Protein AF-A0A3C0YT82-F1 (afdb_monomer)

Solvent-accessible surface area (backbone atoms only — not comparable to full-atom values): 12689 Å² total; per-residue (Å²): 133,88,78,72,85,85,51,51,75,63,37,66,29,66,32,47,51,59,69,61,98,69,93,74,62,27,40,37,38,30,53,50,73,96,59,31,36,40,41,36,37,30,92,92,38,84,90,47,65,38,52,20,38,59,42,67,69,57,58,42,45,20,30,34,36,48,87,38,51,67,82,67,17,24,28,38,40,29,34,32,80,66,34,34,41,35,39,28,31,51,77,54,26,64,48,61,84,44,42,20,45,42,91,50,69,43,37,62,55,27,44,25,32,36,40,31,72,64,70,90,51,46,25,28,38,39,35,28,20,66,51,65,59,96,61,22,24,34,37,37,28,30,47,71,66,27,62,59,59,77,38,71,48,77,49,78,90,22,54,47,42,41,59,39,44,44,50,45,77,76,92,52,54,47,62,81,60,98,52,49,49,74,44,62,71,90,67,81,44,45,23,68,58,54,63,71,21,37,28,31,34,40,36,38,60,60,67,90,65,94,85,56,71,54,37,38,36,40,59,41,30,68,91,52,87,70,45,54,37,41,37,38,49,61,78,86,127

Radius of gyration: 18.3 Å; Cα contacts (8 Å, |Δi|>4): 604; chains: 1; bounding box: 54×43×45 Å

Secondary structure (DSSP, 8-state):
------SEEEEEEEE--S--SSS--EEEEEEESSS--EEEEETTEEEEEEEE-S---EEEEEEE--SS-GGG--EEEEEESS-S-EEEE-TT-SS-SEEES-SSS--EEEEEEE--S--SS--EEEEEESS-BTTB--EEEE-TT-SS-SEEE--GGGSS-EEEEEEE-----SS--TTEEEES---S-HHHHHHTT-SEEEEEESSPPSS--PEEEE---TT-SS--EEEE-----

Mean predicted aligned error: 7.63 Å

pLDDT: mean 81.83, std 12.75, range [38.16, 97.19]

Sequence (237 aa):
MLSMNTEKIVDLAGGNFRTATDSYDEIAAVYAGGSSRIMFCKPTEASWTATTTGAASLTRIASGNFDGDSSNGDEIAGINATSSQIYFYKPAATTNYATAGKSGLAVWTAITGGEFNNSATRQEVAVASSAAVDGIYPVSYYSQSWSSAFKQTKSYVLAVPAKAISAGSFTVGAKLGMYEQVKGLYSDNYGAVIGNWGQHIAVLPDAVQTITEPIYWLNTNPSNTQQEYLKVMPTFR

Nearest PDB structures (foldseek):
  8d80-assembly1_A  TM=6.246E-01  e=1.211E-02  Homo sapiens
  3k6s-assembly1_A  TM=5.230E-01  e=1.012E-01  Homo sapiens
  3k71-assembly3_E  TM=5.004E-01  e=1.842E-01  Homo sapiens
  3k71-assembly2_C  TM=5.004E-01  e=1.652E-01  Homo sapiens
  3k71-assembly5_A  TM=4.964E-01  e=1.745E-01  Homo sapiens

Foldseek 3Di:
DPPDPVWAWLEKEWWFLDPDPDDFTWMWTATPDDWGKIKIDGPVDRVDIFIAGQEDNFNYKEWWQQVLPCNNIIWIWTDHQFFCKIFIGRTNHPGGPFIEEAGDGDFFQEKYWFCQAVPNRHIKMWTWGNDDDVLFTKIFIDRTNYHHGLDIATDPVRSATFNYKYKDDDQDALDDDPFKDFDLDDHSGVRVVSVVRGIWMWTFGPDDDDFWTKTWTARRHSVDPRGGTMIGTDHPD

Structure (mmCIF, N/CA/C/O backbone):
data_AF-A0A3C0YT82-F1
#
_entry.id   AF-A0A3C0YT82-F1
#
loop_
_atom_site.group_PDB
_atom_site.id
_atom_site.type_symbol
_atom_site.label_atom_id
_atom_site.label_alt_id
_atom_site.label_comp_id
_atom_site.label_asym_id
_atom_site.label_entity_id
_atom_site.label_seq_id
_atom_site.pdbx_PDB_ins_code
_atom_site.Cartn_x
_atom_site.Cartn_y
_atom_site.Cartn_z
_atom_site.occupancy
_atom_site.B_iso_or_equiv
_atom_site.auth_seq_id
_atom_site.auth_comp_id
_atom_site.auth_asym_id
_atom_site.auth_atom_id
_atom_site.pdbx_PDB_model_num
ATOM 1 N N . MET A 1 1 ? 19.711 -27.619 -8.304 1.00 39.75 1 MET A N 1
ATOM 2 C CA . MET A 1 1 ? 20.800 -26.944 -7.569 1.00 39.75 1 MET A CA 1
ATOM 3 C C . MET A 1 1 ? 20.297 -25.534 -7.262 1.00 39.75 1 MET A C 1
ATOM 5 O O . MET A 1 1 ? 20.235 -24.730 -8.177 1.00 39.75 1 MET A O 1
ATOM 9 N N . LEU A 1 2 ? 19.791 -25.272 -6.049 1.00 41.94 2 LEU A N 1
ATOM 10 C CA . LEU A 1 2 ? 19.372 -23.925 -5.629 1.00 41.94 2 LEU A CA 1
ATOM 11 C C . LEU A 1 2 ? 20.642 -23.168 -5.230 1.00 41.94 2 LEU A C 1
ATOM 13 O O . LEU A 1 2 ? 21.106 -23.281 -4.097 1.00 41.94 2 LEU A O 1
ATOM 17 N N . SER A 1 3 ? 21.275 -22.497 -6.188 1.00 46.06 3 SER A N 1
ATOM 18 C CA . SER A 1 3 ? 22.401 -21.608 -5.915 1.00 46.06 3 SER A CA 1
ATOM 19 C C . SER A 1 3 ? 21.924 -20.480 -4.999 1.00 46.06 3 SER A C 1
ATOM 21 O O . SER A 1 3 ? 21.125 -19.652 -5.415 1.00 46.06 3 SER A O 1
ATOM 23 N N . MET A 1 4 ? 22.371 -20.539 -3.744 1.00 46.66 4 MET A N 1
ATOM 24 C CA . MET A 1 4 ? 22.378 -19.507 -2.701 1.00 46.66 4 MET A CA 1
ATOM 25 C C . MET A 1 4 ? 21.420 -18.316 -2.912 1.00 46.66 4 MET A C 1
ATOM 27 O O . MET A 1 4 ? 21.756 -17.360 -3.604 1.00 46.66 4 MET A O 1
ATOM 31 N N . ASN A 1 5 ? 20.280 -18.316 -2.209 1.00 56.94 5 ASN A N 1
ATOM 32 C CA . ASN A 1 5 ? 19.579 -17.074 -1.863 1.00 56.94 5 ASN A CA 1
ATOM 33 C C . ASN A 1 5 ? 20.489 -16.269 -0.919 1.00 56.94 5 ASN A C 1
ATOM 35 O O . ASN A 1 5 ? 20.391 -16.391 0.301 1.00 56.94 5 ASN A O 1
ATOM 39 N N . THR A 1 6 ? 21.436 -15.514 -1.478 1.00 68.25 6 THR A N 1
ATOM 40 C CA . THR A 1 6 ? 22.411 -14.715 -0.715 1.00 68.25 6 THR A CA 1
ATOM 41 C C . THR A 1 6 ? 21.799 -13.455 -0.117 1.00 68.25 6 THR A C 1
ATOM 43 O O . THR A 1 6 ? 22.381 -12.860 0.785 1.00 68.25 6 THR A O 1
ATOM 46 N N . GLU A 1 7 ? 20.624 -13.053 -0.600 1.00 77.62 7 GLU A N 1
ATOM 47 C CA . GLU A 1 7 ? 19.913 -11.865 -0.148 1.00 77.62 7 GLU A CA 1
ATOM 48 C C . GLU A 1 7 ? 18.505 -12.240 0.316 1.00 77.62 7 GLU A C 1
ATOM 50 O O . GLU A 1 7 ? 17.748 -12.919 -0.381 1.00 77.62 7 GLU A O 1
ATOM 55 N N . LYS A 1 8 ? 18.152 -11.805 1.526 1.00 84.44 8 LYS A N 1
ATOM 56 C CA . LYS A 1 8 ? 16.852 -12.086 2.138 1.00 84.44 8 LYS A CA 1
ATOM 57 C C . LYS A 1 8 ? 15.780 -11.208 1.492 1.00 84.44 8 LYS A C 1
ATOM 59 O O . LYS A 1 8 ? 15.940 -9.996 1.473 1.00 84.44 8 LYS A O 1
ATOM 64 N N . ILE A 1 9 ? 14.664 -11.785 1.051 1.00 87.25 9 ILE A N 1
ATOM 65 C CA . ILE A 1 9 ? 13.484 -11.000 0.655 1.00 87.25 9 ILE A CA 1
ATOM 66 C C . ILE A 1 9 ? 12.895 -10.328 1.903 1.00 87.25 9 ILE A C 1
ATOM 68 O O . ILE A 1 9 ? 12.684 -10.977 2.931 1.00 87.25 9 ILE A O 1
ATOM 72 N N . VAL A 1 10 ? 12.676 -9.019 1.821 1.00 88.12 10 VAL A N 1
ATOM 73 C CA . VAL A 1 10 ? 12.102 -8.192 2.890 1.00 88.12 10 VAL A CA 1
ATOM 74 C C . VAL A 1 10 ? 10.592 -8.112 2.759 1.00 88.12 10 VAL A C 1
ATOM 76 O O . VAL A 1 10 ? 9.903 -8.218 3.771 1.00 88.12 10 VAL A O 1
ATOM 79 N N . ASP A 1 11 ? 10.105 -7.919 1.535 1.00 92.44 11 ASP A N 1
ATOM 80 C CA . ASP A 1 11 ? 8.682 -7.815 1.241 1.00 92.44 11 ASP A CA 1
ATOM 81 C C . ASP A 1 11 ? 8.379 -8.151 -0.226 1.00 92.44 11 ASP A C 1
ATOM 83 O O . ASP A 1 11 ? 9.284 -8.127 -1.073 1.00 92.44 11 ASP A O 1
ATOM 87 N N . LEU A 1 12 ? 7.111 -8.464 -0.500 1.00 93.75 12 LEU A N 1
ATOM 88 C CA . LEU A 1 12 ? 6.589 -8.842 -1.813 1.00 93.75 12 LEU A CA 1
ATOM 89 C C . LEU A 1 12 ? 5.288 -8.089 -2.116 1.00 93.75 12 LEU A C 1
ATOM 91 O O . LEU A 1 12 ? 4.463 -7.899 -1.229 1.00 93.75 12 LEU A O 1
ATOM 95 N N . ALA A 1 13 ? 5.062 -7.752 -3.384 1.00 94.38 13 ALA A N 1
ATOM 96 C CA . ALA A 1 13 ? 3.766 -7.286 -3.879 1.00 94.38 13 ALA A CA 1
ATOM 97 C C . ALA A 1 13 ? 3.438 -7.971 -5.210 1.00 94.38 13 ALA A C 1
ATOM 99 O O . ALA A 1 13 ? 4.334 -8.187 -6.023 1.00 94.38 13 ALA A O 1
ATOM 100 N N . GLY A 1 14 ? 2.170 -8.318 -5.426 1.00 92.81 14 GLY A N 1
ATOM 101 C CA . GLY A 1 14 ? 1.680 -8.845 -6.703 1.00 92.81 14 GLY A CA 1
ATOM 102 C C . GLY A 1 14 ? 0.902 -7.778 -7.461 1.00 92.81 14 GLY A C 1
ATOM 103 O O . GLY A 1 14 ? 0.142 -7.044 -6.833 1.00 92.81 14 GLY A O 1
ATOM 104 N N . GLY A 1 15 ? 1.088 -7.669 -8.769 1.00 91.44 15 GLY A N 1
ATOM 105 C CA . GLY A 1 15 ? 0.372 -6.702 -9.601 1.00 91.44 15 GLY A CA 1
ATOM 106 C C . GLY A 1 15 ? 0.605 -6.938 -11.085 1.00 91.44 15 GLY A C 1
ATOM 107 O O . GLY A 1 15 ? 1.498 -7.694 -11.474 1.00 91.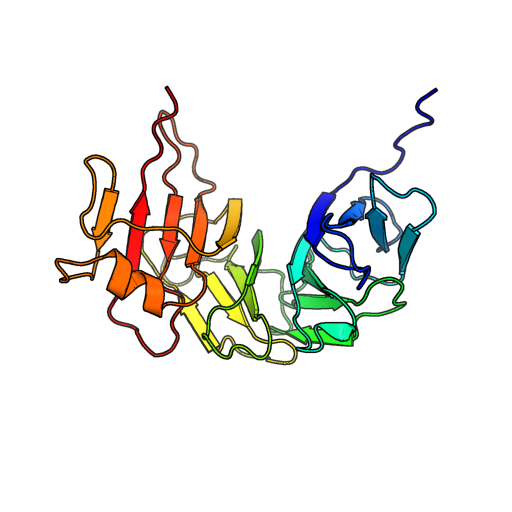44 15 GLY A O 1
ATOM 108 N N . ASN A 1 16 ? -0.181 -6.260 -11.911 1.00 91.81 16 ASN A N 1
ATOM 109 C CA . ASN A 1 16 ? -0.089 -6.330 -13.363 1.00 91.81 16 ASN A CA 1
ATOM 110 C C . ASN A 1 16 ? 0.993 -5.360 -13.868 1.00 91.81 16 ASN A C 1
ATOM 112 O O . ASN A 1 16 ? 0.711 -4.369 -14.542 1.00 91.81 16 ASN A O 1
ATOM 116 N N . PHE A 1 17 ? 2.245 -5.592 -13.462 1.00 92.00 17 PHE A N 1
ATOM 117 C CA . PHE A 1 17 ? 3.393 -4.714 -13.736 1.00 92.00 17 PHE A CA 1
ATOM 118 C C . PHE A 1 17 ? 3.781 -4.684 -15.219 1.00 92.00 17 PHE A C 1
ATOM 120 O O . PHE A 1 17 ? 4.521 -3.803 -15.661 1.00 92.00 17 PHE A O 1
ATOM 127 N N . ARG A 1 18 ? 3.318 -5.663 -15.994 1.00 86.00 18 ARG A N 1
ATOM 128 C CA . ARG A 1 18 ? 3.444 -5.711 -17.443 1.00 86.00 18 ARG A CA 1
ATOM 129 C C . ARG A 1 18 ? 2.059 -5.719 -18.062 1.00 86.00 18 ARG A C 1
ATOM 131 O O . ARG A 1 18 ? 1.269 -6.605 -17.796 1.00 86.00 18 ARG A O 1
ATOM 138 N N . THR A 1 19 ? 1.809 -4.846 -19.030 1.00 74.44 19 THR A N 1
ATOM 139 C CA . THR A 1 19 ? 0.545 -4.834 -19.790 1.00 74.44 19 THR A CA 1
ATOM 140 C C . THR A 1 19 ? 0.433 -5.939 -20.843 1.00 74.44 19 THR A C 1
ATOM 142 O O . THR A 1 19 ? -0.009 -5.718 -21.971 1.00 74.44 19 THR A O 1
ATOM 145 N N . ALA A 1 20 ? 0.846 -7.160 -20.495 1.00 67.88 20 ALA A N 1
ATOM 146 C CA . ALA A 1 20 ? 0.608 -8.328 -21.328 1.00 67.88 20 ALA A CA 1
ATOM 147 C C . ALA A 1 20 ? -0.881 -8.707 -21.290 1.00 67.88 20 ALA A C 1
ATOM 149 O O . ALA A 1 20 ? -1.563 -8.545 -20.286 1.00 67.88 20 ALA A O 1
ATOM 150 N N . THR A 1 21 ? -1.398 -9.239 -22.396 1.00 66.38 21 THR A N 1
ATOM 151 C CA . THR A 1 21 ? -2.811 -9.631 -22.546 1.00 66.38 21 THR A CA 1
ATOM 152 C C . THR A 1 21 ? -3.163 -10.945 -21.841 1.00 66.38 21 THR A C 1
ATOM 154 O O . THR A 1 21 ? -4.100 -11.628 -22.257 1.00 66.38 21 THR A O 1
ATOM 157 N N . ASP A 1 22 ? -2.376 -11.371 -20.859 1.00 74.69 22 ASP A N 1
ATOM 158 C CA . ASP A 1 22 ? -2.637 -12.605 -20.127 1.00 74.69 22 ASP A CA 1
ATOM 159 C C . ASP A 1 22 ? -3.318 -12.327 -18.781 1.00 74.69 22 ASP A C 1
ATOM 161 O O . ASP A 1 22 ? -3.614 -11.189 -18.430 1.00 74.69 22 ASP A O 1
ATOM 165 N N . SER A 1 23 ? -3.670 -13.400 -18.078 1.00 75.69 23 SER A N 1
ATOM 166 C CA . SER A 1 23 ? -4.427 -13.347 -16.827 1.00 75.69 23 SER A CA 1
ATOM 167 C C . SER A 1 23 ? -3.560 -13.530 -15.579 1.00 75.69 23 SER A C 1
ATOM 169 O O . SER A 1 23 ? -4.106 -13.843 -14.522 1.00 75.69 23 SER A O 1
ATOM 171 N N . TYR A 1 24 ? -2.230 -13.476 -15.697 1.00 80.00 24 TYR A N 1
ATOM 172 C CA . TYR A 1 24 ? -1.316 -13.760 -14.593 1.00 80.00 24 TYR A CA 1
ATOM 173 C C . TYR A 1 24 ? -0.557 -12.509 -14.172 1.00 80.00 24 TYR A C 1
ATOM 175 O O . TYR A 1 24 ? 0.250 -11.992 -14.941 1.00 80.00 24 TYR A O 1
ATOM 183 N N . ASP A 1 25 ? -0.739 -12.120 -12.913 1.00 85.12 25 ASP A N 1
ATOM 184 C CA . ASP A 1 25 ? 0.020 -11.038 -12.298 1.00 85.12 25 ASP A CA 1
ATOM 185 C C . ASP A 1 25 ? 1.493 -11.412 -12.099 1.00 85.12 25 ASP A C 1
ATOM 187 O O . ASP A 1 25 ? 1.876 -12.578 -11.921 1.00 85.12 25 ASP A O 1
ATOM 191 N N . GLU A 1 26 ? 2.329 -10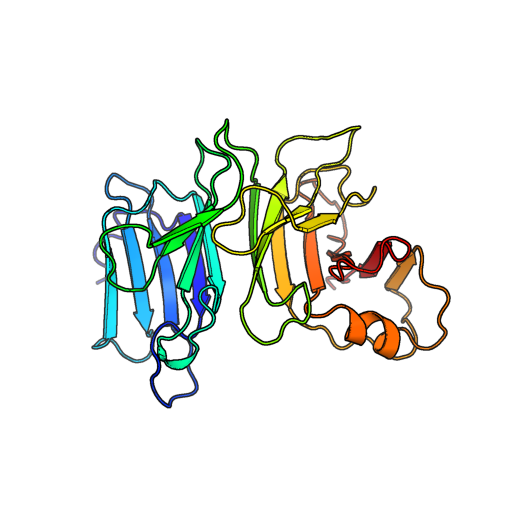.385 -12.078 1.00 92.25 26 GLU A N 1
ATOM 192 C CA . GLU A 1 26 ? 3.739 -10.490 -11.760 1.00 92.25 26 GLU A CA 1
ATOM 193 C C . GLU A 1 26 ? 4.010 -10.196 -10.283 1.00 92.25 26 GLU A C 1
ATOM 195 O O . GLU A 1 26 ? 3.174 -9.669 -9.549 1.00 92.25 26 GLU A O 1
ATOM 200 N N . ILE A 1 27 ? 5.205 -10.566 -9.823 1.00 93.19 27 ILE A N 1
ATOM 201 C CA . ILE A 1 27 ? 5.641 -10.372 -8.440 1.00 93.19 27 ILE A CA 1
ATOM 202 C C . ILE A 1 27 ? 6.782 -9.365 -8.421 1.00 93.19 27 ILE A C 1
ATOM 204 O O . ILE A 1 27 ? 7.767 -9.518 -9.143 1.00 93.19 27 ILE A O 1
ATOM 208 N N . ALA A 1 28 ? 6.672 -8.375 -7.543 1.00 94.12 28 ALA A N 1
ATOM 209 C CA . ALA A 1 28 ? 7.743 -7.478 -7.158 1.00 94.12 28 ALA A CA 1
ATOM 210 C C . ALA A 1 28 ? 8.329 -7.908 -5.808 1.00 94.12 28 ALA A C 1
ATOM 212 O O . ALA A 1 28 ? 7.590 -8.229 -4.878 1.00 94.12 28 ALA A O 1
ATOM 213 N N . ALA A 1 29 ? 9.654 -7.880 -5.686 1.00 92.31 29 ALA A N 1
ATOM 214 C CA . ALA A 1 29 ? 10.378 -8.254 -4.480 1.00 92.31 29 ALA A CA 1
ATOM 215 C C . ALA A 1 29 ? 11.436 -7.215 -4.108 1.00 92.31 29 ALA A C 1
ATOM 217 O O . ALA A 1 29 ? 12.211 -6.764 -4.958 1.00 92.31 29 ALA A O 1
ATOM 218 N N . VAL A 1 30 ? 11.509 -6.888 -2.817 1.00 90.25 30 VAL A N 1
ATOM 219 C CA . VAL A 1 30 ? 12.595 -6.086 -2.234 1.00 90.25 30 VAL A CA 1
ATOM 220 C C . VAL A 1 30 ? 13.517 -6.991 -1.428 1.00 90.25 30 VAL A C 1
ATOM 222 O O . VAL A 1 30 ? 13.053 -7.854 -0.684 1.00 90.25 30 VAL A O 1
ATOM 225 N N . TYR A 1 31 ? 14.827 -6.775 -1.542 1.00 84.75 31 TYR A N 1
ATOM 226 C CA . TYR A 1 31 ? 15.861 -7.586 -0.898 1.00 84.75 31 TYR A CA 1
ATOM 227 C C . TYR A 1 31 ? 16.616 -6.803 0.186 1.00 84.75 31 TYR A C 1
ATOM 229 O O . TYR A 1 31 ? 16.866 -5.606 0.060 1.00 84.75 31 TYR A O 1
ATOM 237 N N . ALA A 1 32 ? 17.010 -7.493 1.255 1.00 72.44 32 ALA A N 1
ATOM 238 C CA . ALA A 1 32 ? 17.889 -6.992 2.298 1.00 72.44 32 ALA A CA 1
ATOM 239 C C . ALA A 1 32 ? 19.343 -7.198 1.866 1.00 72.44 32 ALA A C 1
ATOM 241 O O . ALA A 1 32 ? 19.784 -8.338 1.722 1.00 72.44 32 ALA A O 1
ATOM 242 N N . GLY A 1 33 ? 20.091 -6.103 1.724 1.00 58.47 33 GLY A N 1
ATOM 243 C CA . GLY A 1 33 ? 21.532 -6.154 1.473 1.00 58.47 33 GLY A CA 1
ATOM 244 C C . GLY A 1 33 ? 21.993 -5.188 0.389 1.00 58.47 33 GLY A C 1
ATOM 245 O O . GLY A 1 33 ? 22.071 -5.548 -0.776 1.00 58.47 33 GLY A O 1
ATOM 246 N N . GLY A 1 34 ? 22.352 -3.966 0.792 1.00 52.47 34 GLY A N 1
ATOM 247 C CA . GLY A 1 34 ? 23.270 -3.063 0.078 1.00 52.47 34 GLY A CA 1
ATOM 248 C C . GLY A 1 34 ? 22.779 -2.394 -1.211 1.00 52.47 34 GLY A C 1
ATOM 249 O O . GLY A 1 34 ? 23.014 -1.202 -1.386 1.00 52.47 34 GLY A O 1
ATOM 250 N N . SER A 1 35 ? 22.087 -3.113 -2.095 1.00 58.69 35 SER A N 1
ATOM 251 C CA . SER A 1 35 ? 21.550 -2.569 -3.344 1.00 58.69 35 SER A CA 1
ATOM 252 C C . SER A 1 35 ? 20.051 -2.373 -3.194 1.00 58.69 35 SER A C 1
ATOM 254 O O . SER A 1 35 ? 19.288 -3.334 -3.244 1.00 58.69 35 SER A O 1
ATOM 256 N N . SER A 1 36 ? 19.615 -1.133 -3.000 1.00 75.00 36 SER A N 1
ATOM 257 C CA . SER A 1 36 ? 18.193 -0.809 -2.980 1.00 75.00 36 SER A CA 1
ATOM 258 C C . SER A 1 36 ? 17.590 -1.034 -4.370 1.00 75.00 36 SER A C 1
ATOM 260 O O . SER A 1 36 ? 17.687 -0.185 -5.261 1.00 75.00 36 SER A O 1
ATOM 262 N N . ARG A 1 37 ? 17.010 -2.217 -4.570 1.00 86.38 37 ARG A N 1
ATOM 263 C CA . ARG A 1 37 ? 16.389 -2.633 -5.826 1.00 86.38 37 ARG A CA 1
ATOM 264 C C . ARG A 1 37 ? 15.023 -3.250 -5.590 1.00 86.38 37 ARG A C 1
ATOM 266 O O . ARG A 1 37 ? 14.781 -3.851 -4.543 1.00 86.38 37 ARG A O 1
ATOM 273 N N . ILE A 1 38 ? 14.176 -3.137 -6.604 1.00 91.50 38 ILE A N 1
ATOM 274 C CA . ILE A 1 38 ? 12.913 -3.866 -6.701 1.00 91.50 38 ILE A CA 1
ATOM 275 C C . ILE A 1 38 ? 13.043 -4.783 -7.909 1.00 91.50 38 ILE A C 1
ATOM 277 O O . ILE A 1 38 ? 13.261 -4.304 -9.024 1.00 91.50 38 ILE A O 1
ATOM 281 N N . MET A 1 39 ? 12.970 -6.091 -7.688 1.00 92.38 39 MET A N 1
ATOM 282 C CA . MET A 1 39 ? 13.000 -7.072 -8.767 1.00 92.38 39 MET A CA 1
ATOM 283 C C . MET A 1 39 ? 11.578 -7.469 -9.121 1.00 92.38 39 MET A C 1
ATOM 285 O O . MET A 1 39 ? 10.808 -7.811 -8.232 1.00 92.38 39 MET A O 1
ATOM 289 N N . PHE A 1 40 ? 11.265 -7.459 -10.406 1.00 92.88 40 PHE A N 1
ATOM 290 C CA . PHE A 1 40 ? 9.984 -7.875 -10.947 1.00 92.88 40 PHE A CA 1
ATOM 291 C C . PHE A 1 40 ? 10.192 -9.152 -11.744 1.00 92.88 40 PHE A C 1
ATOM 293 O O . PHE A 1 40 ? 11.139 -9.244 -12.533 1.00 92.88 40 PHE A O 1
ATOM 300 N N . CYS A 1 41 ? 9.317 -10.128 -11.559 1.00 90.75 41 CYS A N 1
ATOM 301 C CA . CYS A 1 41 ? 9.328 -11.337 -12.362 1.00 90.75 41 CYS A CA 1
ATOM 302 C C . CYS A 1 41 ? 7.919 -11.864 -12.597 1.00 90.75 41 CYS A C 1
ATOM 304 O O . CYS A 1 41 ? 7.023 -11.706 -11.766 1.00 90.75 41 CYS A O 1
ATOM 306 N N . LYS A 1 42 ? 7.758 -12.553 -13.725 1.00 89.19 42 LYS A N 1
ATOM 307 C CA . LYS A 1 42 ? 6.584 -13.365 -14.006 1.00 89.19 42 LYS A CA 1
ATOM 308 C C . LYS A 1 42 ? 6.946 -14.827 -13.761 1.00 89.19 42 LYS A C 1
ATOM 310 O O . LYS A 1 42 ? 7.735 -15.378 -14.528 1.00 89.19 42 LYS A O 1
ATOM 315 N N . PRO A 1 43 ? 6.409 -15.491 -12.720 1.00 82.50 43 PRO A N 1
ATOM 316 C CA . PRO A 1 43 ? 6.785 -16.874 -12.417 1.00 82.50 43 PRO A CA 1
ATOM 317 C C . PRO A 1 43 ? 6.546 -17.843 -13.582 1.00 82.50 43 PRO A C 1
ATOM 319 O O . PRO A 1 43 ? 7.277 -18.818 -13.738 1.00 82.50 43 PRO A O 1
ATOM 322 N N . THR A 1 44 ? 5.534 -17.565 -14.405 1.00 83.62 44 THR A N 1
ATOM 323 C CA . THR A 1 44 ? 5.162 -18.364 -15.579 1.00 83.62 44 THR A CA 1
ATOM 324 C C . THR A 1 44 ? 5.946 -18.006 -16.844 1.00 83.62 44 THR A C 1
ATOM 326 O O . THR A 1 44 ? 5.886 -18.757 -17.815 1.00 83.62 44 THR A O 1
ATOM 329 N N . GLU A 1 45 ? 6.710 -16.909 -16.849 1.00 83.50 45 GLU A N 1
ATOM 330 C CA . GLU A 1 45 ? 7.439 -16.428 -18.024 1.00 83.50 45 GLU A CA 1
ATOM 331 C C . GLU A 1 45 ? 8.829 -15.904 -17.636 1.00 83.50 45 GLU A C 1
ATOM 333 O O . GLU A 1 45 ? 9.045 -14.715 -17.408 1.00 83.50 45 GLU A O 1
ATOM 338 N N . ALA A 1 46 ? 9.814 -16.803 -17.628 1.00 80.44 46 ALA A N 1
ATOM 339 C CA . ALA A 1 46 ? 11.189 -16.467 -17.254 1.00 80.44 46 ALA A CA 1
ATOM 340 C C . ALA A 1 46 ? 11.867 -15.431 -18.179 1.00 80.44 46 ALA A C 1
ATOM 342 O O . ALA A 1 46 ? 12.862 -14.828 -17.782 1.00 80.44 46 ALA A O 1
ATOM 343 N N . SER A 1 47 ? 11.359 -15.220 -19.401 1.00 84.31 47 SER A N 1
ATOM 344 C CA . SER A 1 47 ? 11.872 -14.193 -20.321 1.00 84.31 47 SER A CA 1
ATOM 345 C C . SER A 1 47 ? 11.537 -12.772 -19.884 1.00 84.31 47 SER A C 1
ATOM 347 O O . SER A 1 47 ? 12.201 -11.840 -20.336 1.00 84.31 47 SER A O 1
ATOM 349 N N . TRP A 1 48 ? 10.540 -12.593 -19.014 1.00 86.81 48 TRP A N 1
ATOM 350 C CA . TRP A 1 48 ? 10.198 -11.286 -18.485 1.00 86.81 48 TRP A CA 1
ATOM 351 C C . TRP A 1 48 ? 10.683 -11.131 -17.050 1.00 86.81 48 TRP A C 1
ATOM 353 O O . TRP A 1 48 ? 10.195 -11.754 -16.105 1.00 86.81 48 TRP A O 1
ATOM 363 N N . THR A 1 49 ? 11.654 -10.241 -16.901 1.00 89.94 49 THR A N 1
ATOM 364 C CA . THR A 1 49 ? 12.081 -9.706 -15.617 1.00 89.94 49 THR A CA 1
ATOM 365 C C . THR A 1 49 ? 12.368 -8.224 -15.789 1.00 89.94 49 THR A C 1
ATOM 367 O O . THR A 1 49 ? 12.754 -7.772 -16.869 1.00 89.94 49 THR A O 1
ATOM 370 N N . ALA A 1 50 ? 12.195 -7.463 -14.720 1.00 91.06 50 ALA A N 1
ATOM 371 C CA . ALA A 1 50 ? 12.628 -6.079 -14.661 1.00 91.06 50 ALA A CA 1
ATOM 372 C C . ALA A 1 50 ? 13.319 -5.826 -13.325 1.00 91.06 50 ALA A C 1
ATOM 374 O O . ALA A 1 50 ? 13.092 -6.521 -12.336 1.00 91.06 50 ALA A O 1
ATOM 375 N N . THR A 1 51 ? 14.203 -4.838 -13.281 1.00 91.81 51 THR A N 1
ATOM 376 C CA . THR A 1 51 ? 14.837 -4.427 -12.029 1.00 91.81 51 THR A CA 1
ATOM 377 C C . THR A 1 51 ? 14.842 -2.922 -11.958 1.00 91.81 51 THR A C 1
ATOM 379 O O . THR A 1 51 ? 15.499 -2.262 -12.759 1.00 91.81 51 THR A O 1
ATOM 382 N N . THR A 1 52 ? 14.129 -2.393 -10.973 1.00 92.06 52 THR A N 1
ATOM 383 C CA . THR A 1 52 ? 14.257 -0.990 -10.612 1.00 92.06 52 THR A CA 1
ATOM 384 C C . THR A 1 52 ? 15.486 -0.837 -9.736 1.00 92.06 52 THR A C 1
ATOM 386 O O . THR A 1 52 ? 15.592 -1.471 -8.684 1.00 92.06 52 THR A O 1
ATOM 389 N N . THR A 1 53 ? 16.434 -0.028 -10.193 1.00 84.19 53 THR A N 1
ATOM 390 C CA . THR A 1 53 ? 17.671 0.294 -9.472 1.00 84.19 53 THR A CA 1
ATOM 391 C C . THR A 1 53 ? 17.514 1.644 -8.775 1.00 84.19 53 THR A C 1
ATOM 393 O O . THR A 1 53 ? 16.623 2.411 -9.124 1.00 84.19 53 THR A O 1
ATOM 396 N N . GLY A 1 54 ? 18.315 1.924 -7.743 1.00 74.19 54 GLY A N 1
ATOM 397 C CA . GLY A 1 54 ? 18.255 3.219 -7.052 1.00 74.19 54 GLY A CA 1
ATOM 398 C C . GLY A 1 54 ? 16.975 3.451 -6.243 1.00 74.19 54 GLY A C 1
ATOM 399 O O . GLY A 1 54 ? 16.589 4.597 -6.019 1.00 74.19 54 GLY A O 1
ATOM 400 N N . ALA A 1 55 ? 16.313 2.383 -5.786 1.00 77.44 55 ALA A N 1
ATOM 401 C CA . ALA A 1 55 ? 15.223 2.526 -4.832 1.00 77.44 55 ALA A CA 1
ATOM 402 C C . ALA A 1 55 ? 15.742 3.126 -3.510 1.00 77.44 55 ALA A C 1
ATOM 404 O O . ALA A 1 55 ? 16.929 3.074 -3.187 1.00 77.44 55 ALA A O 1
ATOM 405 N N . ALA A 1 56 ? 14.862 3.684 -2.688 1.00 79.00 56 ALA A N 1
ATOM 406 C CA . ALA A 1 56 ? 15.178 3.864 -1.276 1.00 79.00 56 ALA A CA 1
ATOM 407 C C . ALA A 1 56 ? 15.378 2.481 -0.622 1.00 79.00 56 ALA A C 1
ATOM 409 O O . ALA A 1 56 ? 14.972 1.463 -1.178 1.00 79.00 56 ALA A O 1
ATOM 410 N N . SER A 1 57 ? 15.988 2.407 0.563 1.00 86.19 57 SER A N 1
ATOM 411 C CA . SER A 1 57 ? 16.076 1.154 1.336 1.00 86.19 57 SER A CA 1
ATOM 412 C C . SER A 1 57 ? 14.697 0.744 1.872 1.00 86.19 57 SER A C 1
ATOM 414 O O . SER A 1 57 ? 14.401 0.915 3.056 1.00 86.19 57 SER A O 1
ATOM 416 N N . LEU A 1 58 ? 13.826 0.285 0.971 1.00 90.12 58 LEU A N 1
ATOM 417 C CA . LEU A 1 58 ? 12.425 -0.007 1.239 1.00 90.12 58 LEU A CA 1
ATOM 418 C C . LEU A 1 58 ? 12.296 -1.169 2.227 1.00 90.12 58 LEU A C 1
ATOM 420 O O . LEU A 1 58 ? 13.034 -2.151 2.170 1.00 90.12 58 LEU A O 1
ATOM 424 N N . THR A 1 59 ? 11.336 -1.046 3.134 1.00 90.12 59 THR A N 1
ATOM 425 C CA . THR A 1 59 ? 10.995 -2.066 4.131 1.00 90.12 59 THR A CA 1
ATOM 426 C C . THR A 1 59 ? 9.658 -2.725 3.851 1.00 90.12 59 THR A C 1
ATOM 428 O O . THR A 1 59 ? 9.454 -3.855 4.291 1.00 90.12 59 THR A O 1
ATOM 431 N N . ARG A 1 60 ? 8.752 -2.030 3.159 1.00 93.12 60 ARG A N 1
ATOM 432 C CA . ARG A 1 60 ? 7.483 -2.577 2.681 1.00 93.12 60 ARG A CA 1
ATOM 433 C C . ARG A 1 60 ? 7.114 -1.993 1.328 1.00 93.12 60 ARG A C 1
ATOM 435 O O . ARG A 1 60 ? 7.450 -0.834 1.063 1.00 93.12 60 ARG A O 1
ATOM 442 N N . ILE A 1 61 ? 6.405 -2.771 0.522 1.00 95.38 61 ILE A N 1
ATOM 443 C CA . ILE A 1 61 ? 5.903 -2.369 -0.791 1.00 95.38 61 ILE A CA 1
ATOM 444 C C . ILE A 1 61 ? 4.435 -2.741 -0.977 1.00 95.38 61 ILE A C 1
ATOM 446 O O . ILE A 1 61 ? 3.926 -3.679 -0.378 1.00 95.38 61 ILE A O 1
ATOM 450 N N . ALA A 1 62 ? 3.763 -1.989 -1.837 1.00 96.75 62 ALA A N 1
ATOM 451 C CA . ALA A 1 62 ? 2.436 -2.287 -2.339 1.00 96.75 62 ALA A CA 1
ATOM 452 C C . ALA A 1 62 ? 2.383 -1.991 -3.837 1.00 96.75 62 ALA A C 1
ATOM 454 O O . ALA A 1 62 ? 3.079 -1.096 -4.318 1.00 96.75 62 ALA A O 1
ATOM 455 N N . SER A 1 63 ? 1.555 -2.737 -4.554 1.00 95.88 63 SER A N 1
ATOM 456 C CA . SER A 1 63 ? 1.278 -2.541 -5.974 1.00 95.88 63 SER A CA 1
ATOM 457 C C . SER A 1 63 ? 0.035 -1.687 -6.189 1.00 95.88 63 SER A C 1
ATOM 459 O O . SER A 1 63 ? -0.831 -1.600 -5.312 1.00 95.88 63 SER A O 1
ATOM 461 N N . GLY A 1 64 ? -0.038 -1.063 -7.360 1.00 94.81 64 GLY A N 1
ATOM 462 C CA . GLY A 1 64 ? -1.249 -0.421 -7.845 1.00 94.81 64 GLY A CA 1
ATOM 463 C C . GLY A 1 64 ? -1.003 0.531 -9.009 1.00 94.81 64 GLY A C 1
ATOM 464 O O . GLY A 1 64 ? 0.119 0.983 -9.220 1.00 94.81 64 GLY A O 1
ATOM 465 N N . ASN A 1 65 ? -2.067 0.867 -9.735 1.00 94.44 65 ASN A N 1
ATOM 466 C CA . ASN A 1 65 ? -2.069 1.887 -10.786 1.00 94.44 65 ASN A CA 1
ATOM 467 C C . ASN A 1 65 ? -2.124 3.286 -10.146 1.00 94.44 65 ASN A C 1
ATOM 469 O O . ASN A 1 65 ? -3.190 3.901 -10.025 1.00 94.44 65 ASN A O 1
ATOM 473 N N . PHE A 1 66 ? -0.986 3.760 -9.644 1.00 96.00 66 PHE A N 1
ATOM 474 C CA . PHE A 1 66 ? -0.899 4.999 -8.869 1.00 96.00 66 PHE A CA 1
ATOM 475 C C . PHE A 1 66 ? -0.794 6.233 -9.761 1.00 96.00 66 PHE A C 1
ATOM 477 O O . PHE A 1 66 ? -1.166 7.337 -9.338 1.00 96.00 66 PHE A O 1
ATOM 484 N N . ASP A 1 67 ? -0.267 6.082 -10.978 1.00 94.50 67 ASP A N 1
ATOM 485 C CA . ASP A 1 67 ? -0.181 7.185 -11.930 1.00 94.50 67 ASP A CA 1
ATOM 486 C C . ASP A 1 67 ? -1.446 7.405 -12.775 1.00 94.50 67 ASP A C 1
ATOM 488 O O . ASP A 1 67 ? -1.651 8.512 -13.282 1.00 94.50 67 ASP A O 1
ATOM 492 N N . GLY A 1 68 ? -2.340 6.414 -12.789 1.00 92.25 68 GLY A N 1
ATOM 493 C CA . GLY A 1 68 ? -3.609 6.426 -13.508 1.00 92.25 68 GLY A CA 1
ATOM 494 C C . GLY A 1 68 ? -3.510 5.916 -14.946 1.00 92.25 68 GLY A C 1
ATOM 495 O O . GLY A 1 68 ? -4.529 5.799 -15.631 1.00 92.25 68 GLY A O 1
ATOM 496 N N . ASP A 1 69 ? -2.314 5.569 -15.411 1.00 91.19 69 ASP A N 1
ATOM 497 C CA . ASP A 1 69 ? -2.057 5.037 -16.736 1.00 91.19 69 ASP A CA 1
ATOM 498 C C . ASP A 1 69 ? -2.030 3.505 -16.729 1.00 91.19 69 ASP A C 1
ATOM 500 O O . ASP A 1 69 ? -0.995 2.852 -16.853 1.00 91.19 69 ASP A O 1
ATOM 504 N N . SER A 1 70 ? -3.228 2.919 -16.699 1.00 86.00 70 SER A N 1
ATOM 505 C CA . SER A 1 70 ? -3.406 1.460 -16.779 1.00 86.00 70 SER A CA 1
ATOM 506 C C . SER A 1 70 ? -2.784 0.807 -18.025 1.00 86.00 70 SER A C 1
ATOM 508 O O . SER A 1 70 ? -2.617 -0.411 -18.053 1.00 86.00 70 SER A O 1
ATOM 510 N N . SER A 1 71 ? -2.426 1.584 -19.059 1.00 87.00 71 SER A N 1
ATOM 511 C CA . SER A 1 71 ? -1.773 1.061 -20.266 1.00 87.00 71 SER A CA 1
ATOM 512 C C . SER A 1 71 ? -0.277 0.780 -20.081 1.00 87.00 71 SER A C 1
ATOM 514 O O . SER A 1 71 ? 0.310 0.040 -20.877 1.00 87.00 71 SER A O 1
ATOM 516 N N . ASN A 1 72 ? 0.315 1.301 -19.003 1.00 87.50 72 ASN A N 1
ATOM 517 C CA . ASN A 1 72 ? 1.709 1.088 -18.619 1.00 87.50 72 ASN A CA 1
ATOM 518 C C . ASN A 1 72 ? 1.889 0.108 -17.448 1.00 87.50 72 ASN A C 1
ATOM 520 O O . ASN A 1 72 ? 3.026 -0.177 -17.071 1.00 87.50 72 ASN A O 1
ATOM 524 N N . GLY A 1 73 ? 0.791 -0.478 -16.968 1.00 90.69 73 GLY A N 1
ATOM 525 C CA . GLY A 1 73 ? 0.786 -1.496 -15.924 1.00 90.69 73 GLY A CA 1
ATOM 526 C C . GLY A 1 73 ? 0.780 -0.874 -14.537 1.00 90.69 73 GLY A C 1
ATOM 527 O O . GLY A 1 73 ? 0.723 0.340 -14.388 1.00 90.69 73 GLY A O 1
ATOM 528 N N . ASP A 1 74 ? 0.811 -1.722 -13.518 1.00 94.31 74 ASP A N 1
ATOM 529 C CA . ASP A 1 74 ? 0.881 -1.267 -12.136 1.00 94.31 74 ASP A CA 1
ATOM 530 C C . ASP A 1 74 ? 2.278 -0.734 -11.783 1.00 94.31 74 ASP A C 1
ATOM 532 O O . ASP A 1 74 ? 3.312 -1.124 -12.337 1.00 94.31 74 ASP A O 1
ATOM 536 N N . GLU A 1 75 ? 2.318 0.116 -10.764 1.00 96.19 75 GLU A N 1
ATOM 537 C CA . GLU A 1 75 ? 3.530 0.607 -10.128 1.00 96.19 75 GLU A CA 1
ATOM 538 C C . GLU A 1 75 ? 3.719 0.024 -8.728 1.00 96.19 75 GLU A C 1
ATOM 540 O O . GLU A 1 75 ? 2.872 -0.679 -8.176 1.00 96.19 75 GLU A O 1
ATOM 545 N N . ILE A 1 76 ? 4.863 0.351 -8.125 1.00 97.06 76 ILE A N 1
ATOM 546 C CA . ILE A 1 76 ? 5.165 0.062 -6.727 1.00 97.06 76 ILE A CA 1
ATOM 547 C C . ILE A 1 76 ? 5.175 1.344 -5.913 1.00 97.06 76 ILE A C 1
ATOM 549 O O . ILE A 1 76 ? 5.925 2.270 -6.212 1.00 97.06 76 ILE A O 1
ATOM 553 N N . ALA A 1 77 ? 4.432 1.348 -4.814 1.00 97.19 77 ALA A N 1
ATOM 554 C CA . ALA A 1 77 ? 4.611 2.275 -3.713 1.00 97.19 77 ALA A CA 1
ATOM 555 C C . ALA A 1 77 ? 5.399 1.591 -2.594 1.00 97.19 77 ALA A C 1
ATOM 557 O O . ALA A 1 77 ? 5.150 0.433 -2.269 1.00 97.19 77 ALA A O 1
ATOM 558 N N . GLY A 1 78 ? 6.334 2.299 -1.968 1.00 95.06 78 GLY A N 1
ATOM 559 C CA . GLY A 1 78 ? 7.141 1.743 -0.890 1.00 95.06 78 GLY A CA 1
ATOM 560 C C . GLY A 1 78 ? 7.439 2.730 0.226 1.00 95.06 78 GLY A C 1
ATOM 561 O O . GLY A 1 78 ? 7.599 3.929 -0.005 1.00 95.06 78 GLY A O 1
ATOM 562 N N . ILE A 1 79 ? 7.562 2.196 1.437 1.00 93.56 79 ILE A N 1
ATOM 563 C CA . ILE A 1 79 ? 8.026 2.909 2.635 1.00 93.56 79 ILE A CA 1
ATOM 564 C C . ILE A 1 79 ? 9.405 2.388 3.039 1.00 93.56 79 ILE A C 1
ATOM 566 O O . ILE A 1 79 ? 9.764 1.255 2.716 1.00 93.56 79 ILE A O 1
ATOM 570 N N . ASN A 1 80 ? 10.187 3.206 3.740 1.00 88.69 80 ASN A N 1
ATOM 571 C CA . ASN A 1 80 ? 11.499 2.821 4.261 1.00 88.69 80 ASN A CA 1
ATOM 572 C C . ASN A 1 80 ? 11.554 2.964 5.796 1.00 88.69 80 ASN A C 1
ATOM 574 O O . ASN A 1 80 ? 10.591 3.380 6.436 1.00 88.69 80 ASN A O 1
ATOM 578 N N . ALA A 1 81 ? 12.690 2.600 6.395 1.00 83.31 81 ALA A N 1
ATOM 579 C CA . ALA A 1 81 ? 12.881 2.651 7.848 1.00 83.31 81 ALA A CA 1
ATOM 580 C C . ALA A 1 81 ? 13.253 4.039 8.401 1.00 83.31 81 ALA A C 1
ATOM 582 O O . ALA A 1 81 ? 13.340 4.199 9.617 1.00 83.31 81 ALA A O 1
ATOM 583 N N . THR A 1 82 ? 13.542 5.025 7.549 1.00 83.62 82 THR A N 1
ATOM 584 C CA . THR A 1 82 ? 14.182 6.285 7.968 1.00 83.62 82 THR A CA 1
ATOM 585 C C . THR A 1 82 ? 13.355 7.533 7.679 1.00 83.62 82 THR A C 1
ATOM 587 O O . THR A 1 82 ? 13.595 8.564 8.307 1.00 83.62 82 THR A O 1
ATOM 590 N N . S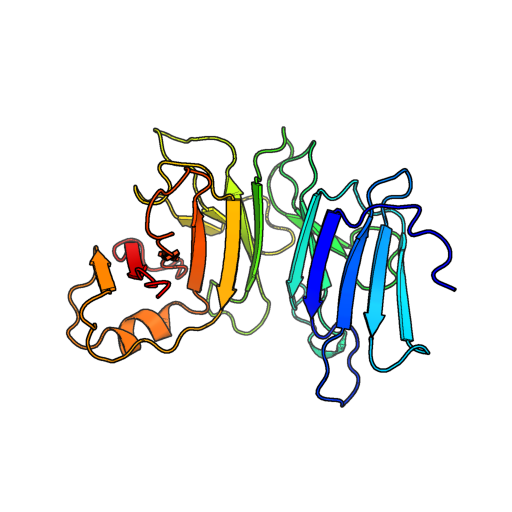ER A 1 83 ? 12.369 7.457 6.785 1.00 88.12 83 SER A N 1
ATOM 591 C CA . SER A 1 83 ? 11.520 8.571 6.387 1.00 88.12 83 SER A CA 1
ATOM 592 C C . SER A 1 83 ? 10.027 8.231 6.421 1.00 88.12 83 SER A C 1
ATOM 594 O O . SER A 1 83 ? 9.609 7.090 6.244 1.00 88.12 83 SER A O 1
ATOM 596 N N . SER A 1 84 ? 9.204 9.259 6.633 1.00 89.62 84 SER A N 1
ATOM 597 C CA . SER A 1 84 ? 7.746 9.206 6.432 1.00 89.62 84 SER A CA 1
ATOM 598 C C . SER A 1 84 ? 7.327 9.392 4.965 1.00 89.62 84 SER A C 1
ATOM 600 O O . SER A 1 84 ? 6.137 9.558 4.682 1.00 89.62 84 SER A O 1
ATOM 602 N N . GLN A 1 85 ? 8.274 9.391 4.024 1.00 93.06 85 GLN A N 1
ATOM 603 C CA . GLN A 1 85 ? 7.946 9.493 2.607 1.00 93.06 85 GLN A CA 1
ATOM 604 C C . GLN A 1 85 ? 7.526 8.134 2.055 1.00 93.06 85 GLN A C 1
ATOM 606 O O . GLN A 1 85 ? 8.092 7.094 2.390 1.00 93.06 85 GLN A O 1
ATOM 611 N N . ILE A 1 86 ? 6.545 8.180 1.164 1.00 95.81 86 ILE A N 1
ATOM 612 C CA . ILE A 1 86 ? 6.128 7.057 0.336 1.00 95.81 86 ILE A CA 1
ATOM 613 C C . ILE A 1 86 ? 6.726 7.299 -1.043 1.00 95.81 86 ILE A C 1
ATOM 615 O O . ILE A 1 86 ? 6.540 8.376 -1.607 1.00 95.81 86 ILE A O 1
ATOM 619 N N . TYR A 1 87 ? 7.465 6.332 -1.567 1.00 95.62 87 TYR A N 1
ATOM 620 C CA . TYR A 1 87 ? 8.165 6.437 -2.843 1.00 95.62 87 TYR A CA 1
ATOM 621 C C . TYR A 1 87 ? 7.451 5.601 -3.894 1.00 95.62 87 TYR A C 1
ATOM 623 O O . TYR A 1 87 ? 7.102 4.458 -3.611 1.00 95.62 87 TYR A O 1
ATOM 631 N N . PHE A 1 88 ? 7.287 6.148 -5.095 1.00 97.19 88 PHE A N 1
ATOM 632 C CA . PHE A 1 88 ? 6.600 5.474 -6.193 1.00 97.19 88 PHE A CA 1
ATOM 633 C C . PHE A 1 88 ? 7.575 5.137 -7.319 1.00 97.19 88 PHE A C 1
ATOM 635 O O . PHE A 1 88 ? 8.343 5.999 -7.756 1.00 97.19 88 PHE A O 1
ATOM 642 N N . TYR A 1 89 ? 7.541 3.898 -7.797 1.00 96.50 89 TYR A N 1
ATOM 643 C CA . TYR A 1 89 ? 8.458 3.358 -8.794 1.00 96.50 89 TYR A CA 1
ATOM 644 C C . TYR A 1 89 ? 7.701 2.664 -9.914 1.00 96.50 89 TYR A C 1
ATOM 646 O O . TYR A 1 89 ? 6.812 1.858 -9.657 1.00 96.50 89 TYR A O 1
ATOM 654 N N . LYS A 1 90 ? 8.142 2.907 -11.146 1.00 94.94 90 LYS A N 1
ATOM 655 C CA . LYS A 1 90 ? 7.775 2.076 -12.291 1.00 94.94 90 LYS A CA 1
ATOM 656 C C . LYS A 1 90 ? 8.714 0.871 -12.391 1.00 94.94 90 LYS A C 1
ATOM 658 O O . LYS A 1 90 ? 9.861 0.971 -11.925 1.00 94.94 90 LYS A O 1
ATOM 663 N N . PRO A 1 91 ? 8.283 -0.241 -13.005 1.00 93.31 91 PRO A N 1
ATOM 664 C CA . PRO A 1 91 ? 9.183 -1.330 -13.369 1.00 93.31 91 PRO A CA 1
ATOM 665 C C . PRO A 1 91 ? 10.365 -0.833 -14.218 1.00 93.31 91 PRO A C 1
ATOM 667 O O . PRO A 1 91 ? 10.214 0.056 -15.052 1.00 93.31 91 PRO A O 1
ATOM 670 N N . ALA A 1 92 ? 11.555 -1.402 -13.997 1.00 91.94 92 ALA A N 1
ATOM 671 C CA . ALA A 1 92 ? 12.808 -1.061 -14.694 1.00 91.94 92 ALA A CA 1
ATOM 672 C C . ALA A 1 92 ? 13.302 0.398 -14.547 1.00 91.94 92 ALA A C 1
ATOM 674 O O . ALA A 1 92 ? 14.204 0.820 -15.273 1.00 91.94 92 ALA A O 1
ATOM 675 N N . ALA A 1 93 ? 12.756 1.175 -13.607 1.00 92.62 93 ALA A N 1
ATOM 676 C CA . ALA A 1 93 ? 13.196 2.548 -13.368 1.00 92.62 93 ALA A CA 1
ATOM 677 C C . ALA A 1 93 ? 14.584 2.616 -12.690 1.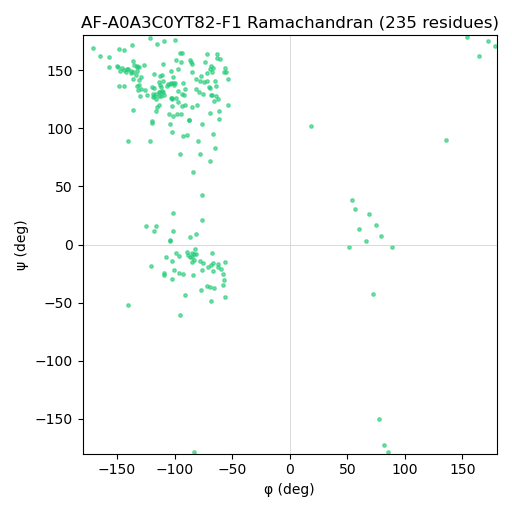00 92.62 93 ALA A C 1
ATOM 679 O O . ALA A 1 93 ? 15.081 1.647 -12.119 1.00 92.62 93 ALA A O 1
ATOM 680 N N . THR A 1 94 ? 15.223 3.784 -12.717 1.00 91.31 94 THR A N 1
ATOM 681 C CA . THR A 1 94 ? 16.485 4.044 -11.990 1.00 91.31 94 THR A CA 1
ATOM 682 C C . THR A 1 94 ? 16.302 4.946 -10.769 1.00 91.31 94 THR A C 1
ATOM 684 O O . THR A 1 94 ? 17.220 5.099 -9.964 1.00 91.31 94 THR A O 1
ATOM 687 N N . THR A 1 95 ? 15.125 5.558 -10.633 1.00 92.31 95 THR A N 1
ATOM 688 C CA . THR A 1 95 ? 14.720 6.411 -9.513 1.00 92.31 95 THR A CA 1
ATOM 689 C C . THR A 1 95 ? 13.216 6.277 -9.287 1.00 92.31 95 THR A C 1
ATOM 691 O O . THR A 1 95 ? 12.487 5.754 -10.133 1.00 92.31 95 THR A O 1
ATOM 694 N N . ASN A 1 96 ? 12.723 6.789 -8.160 1.00 94.75 96 ASN A N 1
ATOM 695 C CA . ASN A 1 96 ? 11.290 7.012 -7.997 1.00 94.75 96 ASN A CA 1
ATOM 696 C C . ASN A 1 96 ? 10.814 8.126 -8.952 1.00 94.75 96 ASN A C 1
ATOM 698 O O . ASN A 1 96 ? 11.570 9.057 -9.239 1.00 94.75 96 ASN A O 1
ATOM 702 N N . TYR A 1 97 ? 9.568 8.047 -9.424 1.00 96.00 97 TYR A N 1
ATOM 703 C CA . TYR A 1 97 ? 8.958 9.083 -10.275 1.00 96.00 97 TYR A CA 1
ATOM 704 C C . TYR A 1 97 ? 8.103 10.072 -9.474 1.00 96.00 97 TYR A C 1
ATOM 706 O O . TYR A 1 97 ? 7.928 11.217 -9.882 1.00 96.00 97 TYR A O 1
ATOM 714 N N . ALA A 1 98 ? 7.602 9.647 -8.312 1.00 96.56 98 ALA A N 1
ATOM 715 C CA . ALA A 1 98 ? 6.830 10.483 -7.404 1.00 96.56 98 ALA A CA 1
ATOM 716 C C . ALA A 1 98 ? 7.138 10.148 -5.940 1.00 96.56 98 ALA A C 1
ATOM 718 O O . ALA A 1 98 ? 7.765 9.130 -5.619 1.00 96.56 98 ALA A O 1
ATOM 719 N N . THR A 1 99 ? 6.693 11.029 -5.044 1.00 96.06 99 THR A N 1
ATOM 720 C CA . THR A 1 99 ? 6.659 10.783 -3.596 1.00 96.06 99 THR A CA 1
ATOM 721 C C . THR A 1 99 ? 5.336 11.256 -3.009 1.00 96.06 99 THR A C 1
ATOM 723 O O . THR A 1 99 ? 4.687 12.114 -3.593 1.00 96.06 99 THR A O 1
ATOM 726 N N . ALA A 1 100 ? 4.935 10.731 -1.858 1.00 95.62 100 ALA A N 1
ATOM 727 C CA . ALA A 1 100 ? 3.841 11.268 -1.052 1.00 95.62 100 ALA A CA 1
ATOM 728 C C . ALA A 1 100 ? 4.219 11.269 0.435 1.00 95.62 100 ALA A C 1
ATOM 730 O O . ALA A 1 100 ? 5.251 10.721 0.831 1.00 95.62 100 ALA A O 1
ATOM 731 N N . GLY A 1 101 ? 3.380 11.887 1.265 1.00 90.75 101 GLY A N 1
ATOM 732 C CA . GLY A 1 101 ? 3.648 12.050 2.690 1.00 90.75 101 GLY A CA 1
ATOM 733 C C . GLY A 1 101 ? 4.570 13.231 2.992 1.00 90.75 101 GLY A C 1
ATOM 734 O O . GLY A 1 101 ? 4.882 14.055 2.131 1.00 90.75 101 GLY A O 1
ATOM 735 N N . LYS A 1 102 ? 4.981 13.346 4.256 1.00 81.00 102 LYS A N 1
ATOM 736 C CA . LYS A 1 102 ? 5.842 14.438 4.730 1.00 81.00 102 LYS A CA 1
ATOM 737 C C . LYS A 1 102 ? 7.275 13.954 4.910 1.00 81.00 102 LYS A C 1
ATOM 739 O O . LYS A 1 102 ? 7.515 12.808 5.280 1.00 81.00 102 LYS A O 1
ATOM 744 N N . SER A 1 103 ? 8.228 14.861 4.714 1.00 71.50 103 SER A N 1
ATOM 745 C CA . SER A 1 103 ? 9.595 14.671 5.197 1.00 71.50 103 SER A CA 1
ATOM 746 C C . SER A 1 103 ? 9.600 14.617 6.726 1.00 71.50 103 SER A C 1
ATOM 748 O O . SER A 1 103 ? 8.947 15.434 7.377 1.00 71.50 103 SER A O 1
ATOM 750 N N . GLY A 1 104 ? 10.343 13.682 7.303 1.00 68.88 104 GLY A N 1
ATOM 751 C CA . GLY A 1 104 ? 10.408 13.469 8.748 1.00 68.88 104 GLY A CA 1
ATOM 752 C C . GLY A 1 104 ? 10.789 12.030 9.062 1.00 68.88 104 GLY A C 1
ATOM 753 O O . GLY A 1 104 ? 10.956 11.238 8.138 1.00 68.88 104 GLY A O 1
ATOM 754 N N . LEU A 1 105 ? 10.921 11.704 10.349 1.00 72.50 105 LEU A N 1
ATOM 755 C CA . LEU A 1 105 ? 11.248 10.351 10.817 1.00 72.50 105 LEU A CA 1
ATOM 756 C C . LEU A 1 105 ? 10.246 9.322 10.288 1.00 72.50 105 LEU A C 1
ATOM 758 O O . LEU A 1 105 ? 9.094 9.668 10.046 1.00 72.50 105 LEU A O 1
ATOM 762 N N . ALA A 1 106 ? 10.670 8.071 10.113 1.00 69.62 106 ALA A N 1
ATOM 763 C CA . ALA A 1 106 ? 9.766 7.002 9.703 1.00 69.62 106 ALA A CA 1
ATOM 764 C C . ALA A 1 106 ? 8.670 6.774 10.741 1.00 69.62 106 ALA A C 1
ATOM 766 O O . ALA A 1 106 ? 8.951 6.510 11.911 1.00 69.62 106 ALA A O 1
ATOM 767 N N . VAL A 1 107 ? 7.422 6.843 10.285 1.00 83.25 107 VAL A N 1
ATOM 768 C CA . VAL A 1 107 ? 6.252 6.563 11.119 1.00 83.25 107 VAL A CA 1
ATOM 769 C C . VAL A 1 107 ? 5.352 5.489 10.521 1.00 83.25 107 VAL A C 1
ATOM 771 O O . VAL A 1 107 ? 4.216 5.385 10.945 1.00 83.25 107 VAL A O 1
ATOM 774 N N . TRP A 1 108 ? 5.806 4.696 9.545 1.00 92.56 108 TRP A N 1
ATOM 775 C CA . TRP A 1 108 ? 4.954 3.706 8.872 1.00 92.56 108 TRP A CA 1
ATOM 776 C C . TRP A 1 108 ? 5.360 2.267 9.208 1.00 92.56 108 TRP A C 1
ATOM 778 O O . TRP A 1 108 ? 6.539 1.925 9.133 1.00 92.56 108 TRP A O 1
ATOM 788 N N . THR A 1 109 ? 4.392 1.413 9.560 1.00 91.81 109 THR A N 1
ATOM 789 C CA . THR A 1 109 ? 4.614 -0.028 9.814 1.00 91.81 109 THR A CA 1
ATOM 790 C C . THR A 1 109 ? 4.169 -0.921 8.662 1.00 91.81 109 THR A C 1
ATOM 792 O O . THR A 1 109 ? 4.738 -1.995 8.458 1.00 91.81 109 THR A O 1
ATOM 795 N N . ALA A 1 110 ? 3.158 -0.486 7.911 1.00 93.81 110 ALA A N 1
ATOM 796 C CA . ALA A 1 110 ? 2.549 -1.246 6.830 1.00 93.81 110 ALA A CA 1
ATOM 797 C C . ALA A 1 110 ? 1.998 -0.305 5.750 1.00 93.81 110 ALA A C 1
ATOM 799 O O . ALA A 1 110 ? 1.654 0.844 6.041 1.00 93.81 110 ALA A O 1
ATOM 800 N N . ILE A 1 111 ? 1.913 -0.805 4.517 1.00 96.50 111 ILE A N 1
ATOM 801 C CA . ILE A 1 111 ? 1.414 -0.093 3.337 1.00 96.50 111 ILE A CA 1
ATOM 802 C C . ILE A 1 111 ? 0.515 -1.022 2.516 1.00 96.50 111 ILE A C 1
ATOM 804 O O . ILE A 1 111 ? 0.744 -2.226 2.476 1.00 96.50 111 ILE A O 1
ATOM 808 N N . THR A 1 112 ? -0.499 -0.465 1.860 1.00 96.50 112 THR A N 1
ATOM 809 C CA . THR A 1 112 ? -1.283 -1.150 0.826 1.00 96.50 112 THR A CA 1
ATOM 810 C C . THR A 1 112 ? -1.749 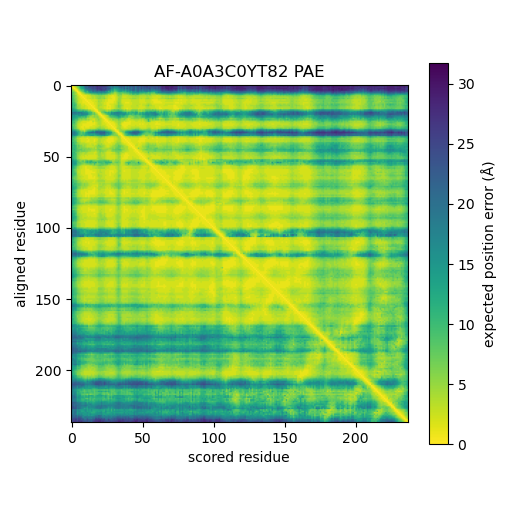-0.144 -0.230 1.00 96.50 112 THR A C 1
ATOM 812 O O . THR A 1 112 ? -1.925 1.037 0.083 1.00 96.50 112 THR A O 1
ATOM 815 N N . GLY A 1 113 ? -1.899 -0.593 -1.475 1.00 95.44 113 GLY A N 1
ATOM 816 C CA . GLY A 1 113 ? -2.414 0.195 -2.592 1.00 95.44 113 GLY A CA 1
ATOM 817 C C . GLY A 1 113 ? -3.874 -0.149 -2.856 1.00 95.44 113 GLY A C 1
ATOM 818 O O . GLY A 1 113 ? -4.266 -1.299 -2.676 1.00 95.44 113 GLY A O 1
ATOM 819 N N . GLY A 1 114 ? -4.679 0.837 -3.240 1.00 93.00 114 GLY A N 1
ATOM 820 C CA . GLY A 1 114 ? -6.080 0.609 -3.558 1.00 93.00 114 GLY A CA 1
ATOM 821 C C . GLY A 1 114 ? -6.865 1.861 -3.932 1.00 93.00 114 GLY A C 1
ATOM 822 O O . GLY A 1 114 ? -6.386 2.979 -3.791 1.00 93.00 114 GLY A O 1
ATOM 823 N N . GLU A 1 115 ? -8.088 1.681 -4.418 1.00 90.81 115 GLU A N 1
ATOM 824 C CA . GLU A 1 115 ? -8.998 2.771 -4.782 1.00 90.81 115 GLU A CA 1
ATOM 825 C C . GLU A 1 115 ? -9.855 3.183 -3.575 1.00 90.81 115 GLU A C 1
ATOM 827 O O . GLU A 1 115 ? -10.900 2.592 -3.300 1.00 90.81 115 GLU A O 1
ATOM 832 N N . PHE A 1 116 ? -9.419 4.195 -2.825 1.00 88.50 116 PHE A N 1
ATOM 833 C CA . PHE A 1 116 ? -10.035 4.562 -1.541 1.00 88.50 116 PHE A CA 1
ATOM 834 C C . PHE A 1 116 ? -10.981 5.758 -1.639 1.00 88.50 116 PHE A C 1
ATOM 836 O O . PHE A 1 116 ? -11.832 5.955 -0.772 1.00 88.50 116 PHE A O 1
ATOM 843 N N . ASN A 1 117 ? -10.824 6.585 -2.671 1.00 82.44 117 ASN A N 1
ATOM 844 C CA . ASN A 1 117 ? -11.659 7.767 -2.886 1.00 82.44 117 ASN A CA 1
ATOM 845 C C . ASN A 1 117 ? -12.708 7.592 -3.999 1.00 82.44 117 ASN A C 1
ATOM 847 O O . ASN A 1 117 ? -13.421 8.554 -4.288 1.00 82.44 117 ASN A O 1
ATOM 851 N N . ASN A 1 118 ? -12.808 6.394 -4.595 1.00 74.69 118 ASN A N 1
ATOM 852 C CA . ASN A 1 118 ? -13.743 6.059 -5.675 1.00 74.69 118 ASN A CA 1
ATOM 853 C C . ASN A 1 118 ? -13.605 6.975 -6.914 1.00 74.69 118 ASN A C 1
ATOM 855 O O . ASN A 1 118 ? -14.597 7.297 -7.572 1.00 74.69 118 ASN A O 1
ATOM 859 N N . SER A 1 119 ? -12.393 7.479 -7.185 1.00 73.69 119 SER A N 1
ATOM 860 C CA . SER A 1 119 ? -12.138 8.403 -8.296 1.00 73.69 119 SER A CA 1
ATOM 861 C C . SER A 1 119 ? -11.958 7.716 -9.654 1.00 73.69 119 SER A C 1
ATOM 863 O O . SER A 1 119 ? -11.804 8.434 -10.643 1.00 73.69 119 SER A O 1
ATOM 865 N N . ALA A 1 120 ? -11.958 6.375 -9.717 1.00 69.69 120 ALA A N 1
ATOM 866 C CA . ALA A 1 120 ? -11.792 5.500 -10.889 1.00 69.69 120 ALA A CA 1
ATOM 867 C C . ALA A 1 120 ? -10.572 5.773 -11.796 1.00 69.69 120 ALA A C 1
ATOM 869 O O . ALA A 1 120 ? -10.367 5.080 -12.788 1.00 69.69 120 ALA A O 1
ATOM 870 N N . THR A 1 121 ? -9.768 6.792 -11.495 1.00 80.38 121 THR A N 1
ATOM 871 C CA . THR A 1 121 ? -8.745 7.339 -12.398 1.00 80.38 121 THR A CA 1
ATOM 872 C C . THR A 1 121 ? -7.336 7.017 -11.945 1.00 80.38 121 THR A C 1
ATOM 874 O O . THR A 1 121 ? -6.434 6.998 -12.769 1.00 80.38 121 THR A O 1
ATOM 877 N N . ARG A 1 122 ? -7.139 6.777 -10.652 1.00 89.56 122 ARG A N 1
ATOM 878 C CA . ARG A 1 122 ? -5.873 6.366 -10.049 1.00 89.56 122 ARG A CA 1
ATOM 879 C C . ARG A 1 122 ? -6.160 5.670 -8.736 1.00 89.56 122 ARG A C 1
ATOM 881 O O . ARG A 1 122 ? -7.156 5.964 -8.081 1.00 89.56 122 ARG A O 1
ATOM 888 N N . GLN A 1 123 ? -5.261 4.784 -8.353 1.00 93.81 123 GLN A N 1
ATOM 889 C CA . GLN A 1 123 ? -5.239 4.212 -7.024 1.00 93.81 123 GLN A CA 1
ATOM 890 C C . GLN A 1 123 ? -4.439 5.108 -6.077 1.00 93.81 123 GLN A C 1
ATOM 892 O O . GLN A 1 123 ? -3.601 5.929 -6.461 1.00 93.81 123 GLN A O 1
ATOM 897 N N . GLU A 1 124 ? -4.719 4.939 -4.799 1.00 95.00 124 GLU A N 1
ATOM 898 C CA . GLU A 1 124 ? -4.077 5.608 -3.689 1.00 95.00 124 GLU A CA 1
ATOM 899 C C . GLU A 1 124 ? -3.318 4.608 -2.824 1.00 95.00 124 GLU A C 1
ATOM 901 O O . GLU A 1 124 ? -3.413 3.392 -2.977 1.00 95.00 124 GLU A O 1
ATOM 906 N N . VAL A 1 125 ? -2.561 5.137 -1.873 1.00 96.12 125 VAL A N 1
ATOM 907 C CA . VAL A 1 125 ? -1.853 4.344 -0.875 1.00 96.12 125 VAL A CA 1
ATOM 908 C C . VAL A 1 125 ? -2.435 4.613 0.496 1.00 96.12 125 VAL A C 1
ATOM 910 O O . VAL A 1 125 ? -2.718 5.757 0.858 1.00 96.12 125 VAL A O 1
ATOM 913 N N . ALA A 1 126 ? -2.563 3.560 1.285 1.00 95.25 126 ALA A N 1
ATOM 914 C CA . ALA A 1 126 ? -2.828 3.657 2.703 1.00 95.25 126 ALA A CA 1
ATOM 915 C C . ALA A 1 126 ? -1.613 3.168 3.479 1.00 95.25 126 ALA A C 1
ATOM 917 O O . ALA A 1 126 ? -1.011 2.155 3.130 1.00 95.25 126 ALA A O 1
ATOM 918 N N . VAL A 1 127 ? -1.260 3.893 4.537 1.00 95.25 127 VAL A N 1
ATOM 919 C CA . VAL A 1 127 ? -0.131 3.577 5.414 1.00 95.25 127 VAL A CA 1
ATOM 920 C C . VAL A 1 127 ? -0.575 3.575 6.869 1.00 95.25 127 VAL A C 1
ATOM 922 O O . VAL A 1 127 ? -1.284 4.480 7.315 1.00 95.25 127 VAL A O 1
ATOM 925 N N . ALA A 1 128 ? -0.166 2.550 7.613 1.00 94.19 128 ALA A N 1
ATOM 926 C CA . ALA A 1 128 ? -0.445 2.436 9.039 1.00 94.19 128 ALA A CA 1
ATOM 927 C C . ALA A 1 128 ? 0.680 3.059 9.866 1.00 94.19 128 ALA A C 1
ATOM 929 O O . ALA A 1 128 ? 1.858 2.811 9.605 1.00 94.19 128 ALA A O 1
ATOM 930 N N . SER A 1 129 ? 0.309 3.858 10.865 1.00 92.31 129 SER A N 1
ATOM 931 C CA . SER A 1 129 ? 1.264 4.560 11.718 1.00 92.31 129 SER A CA 1
ATOM 932 C C . SER A 1 129 ? 1.951 3.633 12.730 1.00 92.31 129 SER A C 1
ATOM 934 O O . SER A 1 129 ? 1.299 2.814 13.373 1.00 92.31 129 SER A O 1
ATOM 936 N N . SER A 1 130 ? 3.252 3.824 12.947 1.00 90.75 130 SER A N 1
ATOM 937 C CA . SER A 1 130 ? 4.024 3.299 14.082 1.00 90.75 130 SER A CA 1
ATOM 938 C C . SER A 1 130 ? 3.966 4.218 15.302 1.00 90.75 130 SER A C 1
ATOM 940 O O . SER A 1 130 ? 4.394 3.829 16.387 1.00 90.75 130 SER A O 1
ATOM 942 N N . ALA A 1 131 ? 3.441 5.435 15.138 1.00 89.50 131 ALA A N 1
ATOM 943 C CA . ALA A 1 131 ? 3.297 6.427 16.191 1.00 89.50 131 ALA A CA 1
ATOM 944 C C . ALA A 1 131 ? 1.821 6.629 16.547 1.00 89.50 131 ALA A C 1
ATOM 946 O O . ALA A 1 131 ? 0.978 6.844 15.668 1.00 89.50 131 ALA A O 1
ATOM 947 N N . ALA A 1 132 ? 1.521 6.593 17.844 1.00 89.25 132 ALA A N 1
ATOM 948 C CA . ALA A 1 132 ? 0.189 6.885 18.341 1.00 89.25 132 ALA A CA 1
ATOM 949 C C . ALA A 1 132 ? -0.071 8.399 18.360 1.00 89.25 132 ALA A C 1
ATOM 951 O O . ALA A 1 132 ? 0.786 9.192 18.748 1.00 89.25 132 ALA A O 1
ATOM 952 N N . VAL A 1 133 ? -1.290 8.781 17.999 1.00 86.56 133 VAL A N 1
ATOM 953 C CA . VAL A 1 133 ? -1.878 10.104 18.206 1.00 86.56 133 VAL A CA 1
ATOM 954 C C . VAL A 1 133 ? -3.062 9.895 19.139 1.00 86.56 133 VAL A C 1
ATOM 956 O O . VAL A 1 133 ? -3.994 9.174 18.787 1.00 86.56 133 VAL A O 1
ATOM 959 N N . ASP A 1 134 ? -2.991 10.453 20.347 1.00 86.62 134 ASP A N 1
ATOM 960 C CA . ASP A 1 134 ? -4.010 10.282 21.394 1.00 86.62 134 ASP A CA 1
ATOM 961 C C . ASP A 1 134 ? -4.325 8.803 21.709 1.00 86.62 134 ASP A C 1
ATOM 963 O O . ASP A 1 134 ? -5.471 8.415 21.927 1.00 86.62 134 ASP A O 1
ATOM 967 N N . GLY A 1 135 ? -3.294 7.948 21.699 1.00 86.62 135 GLY A N 1
ATOM 968 C CA . GLY A 1 135 ? -3.425 6.509 21.968 1.00 86.62 135 GLY A CA 1
ATOM 969 C C . GLY A 1 135 ? -3.948 5.670 20.794 1.00 86.62 135 GLY A C 1
ATOM 970 O O . GLY A 1 135 ? -4.207 4.484 20.971 1.00 86.62 135 GLY A O 1
ATOM 971 N N . ILE A 1 136 ? -4.094 6.257 19.601 1.00 87.75 136 ILE A N 1
ATOM 972 C CA . ILE A 1 136 ? -4.541 5.573 18.380 1.00 87.75 136 ILE A CA 1
ATOM 973 C C . ILE A 1 136 ? -3.432 5.629 17.327 1.00 87.75 136 ILE A C 1
ATOM 975 O O . ILE A 1 136 ? -2.864 6.687 17.089 1.00 87.75 136 ILE A O 1
ATOM 979 N N . TYR A 1 137 ? -3.153 4.517 16.654 1.00 91.06 137 TYR A N 1
ATOM 980 C CA . TYR A 1 137 ? -2.212 4.408 15.538 1.00 91.06 137 TYR A CA 1
ATOM 981 C C . TYR A 1 137 ? -2.965 4.602 14.210 1.00 91.06 137 TYR A C 1
ATOM 983 O O . TYR A 1 137 ? -3.550 3.652 13.693 1.00 91.06 137 TYR A O 1
ATOM 991 N N . PRO A 1 138 ? -3.036 5.825 13.651 1.00 90.81 138 PRO A N 1
ATOM 992 C CA . PRO A 1 138 ? -3.907 6.100 12.512 1.00 90.81 138 PRO A CA 1
ATOM 993 C C . PRO A 1 138 ? -3.477 5.370 11.236 1.00 90.81 138 PRO A C 1
ATOM 995 O O . PRO A 1 138 ? -2.286 5.168 10.992 1.00 90.81 138 PRO A O 1
ATOM 998 N N . VAL A 1 139 ? -4.450 5.090 10.367 1.00 92.19 139 VAL A N 1
ATOM 999 C CA . VAL A 1 139 ? -4.203 4.770 8.953 1.00 92.19 139 VAL A CA 1
ATOM 1000 C C . VAL A 1 139 ? -4.405 6.042 8.136 1.00 92.19 139 VAL A C 1
ATOM 1002 O O . VAL A 1 139 ? -5.464 6.666 8.213 1.00 92.19 139 VAL A O 1
ATOM 1005 N N . SER A 1 140 ? -3.385 6.458 7.391 1.00 92.69 140 SER A N 1
ATOM 1006 C CA . SER A 1 140 ? -3.409 7.669 6.561 1.00 92.69 140 SER A CA 1
ATOM 1007 C C . SER A 1 140 ? -3.428 7.303 5.083 1.00 92.69 140 SER A C 1
ATOM 1009 O O . SER A 1 140 ? -2.730 6.379 4.677 1.00 92.69 140 SER A O 1
ATOM 1011 N N . TYR A 1 141 ? -4.198 8.045 4.290 1.00 93.44 141 TYR A N 1
ATOM 1012 C CA . TYR A 1 141 ? -4.415 7.764 2.872 1.00 93.44 141 TYR A CA 1
ATOM 1013 C C . TYR A 1 141 ? -3.865 8.903 2.018 1.00 93.44 141 TYR A C 1
ATOM 1015 O O . TYR A 1 141 ? -4.180 10.070 2.264 1.00 93.44 141 TYR A O 1
ATOM 1023 N N . TYR A 1 142 ? -3.058 8.574 1.015 1.00 94.94 142 TYR A N 1
ATOM 1024 C CA . TYR A 1 142 ? -2.387 9.537 0.149 1.00 94.94 142 TYR A CA 1
ATOM 1025 C C . TYR A 1 142 ? -2.591 9.177 -1.318 1.00 94.94 142 TYR A C 1
ATOM 1027 O O . TYR A 1 142 ? -2.503 8.015 -1.699 1.00 94.94 142 TYR A O 1
ATOM 1035 N N . SER A 1 143 ? -2.785 10.188 -2.157 1.00 94.38 143 SER A N 1
ATOM 1036 C CA . SER A 1 143 ? -2.491 10.061 -3.584 1.00 94.38 143 SER A CA 1
ATOM 1037 C C . SER A 1 143 ? -1.008 10.366 -3.815 1.00 94.38 143 SER A C 1
ATOM 1039 O O . SER A 1 143 ? -0.375 11.068 -3.017 1.00 94.38 143 SER A O 1
ATOM 1041 N N . GLN A 1 144 ? -0.437 9.871 -4.912 1.00 94.19 144 GLN A N 1
ATOM 1042 C CA . GLN A 1 144 ? 0.926 10.245 -5.290 1.00 94.19 144 GLN A CA 1
ATOM 1043 C C . GLN A 1 144 ? 1.086 11.775 -5.403 1.00 94.19 144 GLN A C 1
ATOM 1045 O O . GLN A 1 144 ? 0.153 12.490 -5.769 1.00 94.19 144 GLN A O 1
ATOM 1050 N N . SER A 1 145 ? 2.278 12.289 -5.096 1.00 94.62 145 SER A N 1
ATOM 1051 C CA . SER A 1 145 ? 2.615 13.726 -5.077 1.00 94.62 145 SER A CA 1
ATOM 1052 C C . SER A 1 145 ? 1.915 14.565 -4.000 1.00 94.62 145 SER A C 1
ATOM 1054 O O . SER A 1 145 ? 2.122 15.777 -3.940 1.00 94.62 145 SER A O 1
ATOM 1056 N N . TRP A 1 146 ? 1.113 13.963 -3.115 1.00 94.00 146 TRP A N 1
ATOM 1057 C CA . TRP A 1 146 ? 0.441 14.696 -2.041 1.00 94.00 146 TRP A CA 1
ATOM 1058 C C . TRP A 1 146 ? 1.278 14.706 -0.763 1.00 94.00 146 TRP A C 1
ATOM 1060 O O . TRP A 1 146 ? 1.677 13.665 -0.242 1.00 94.00 146 TRP A O 1
ATOM 1070 N N . SER A 1 147 ? 1.481 15.897 -0.198 1.00 91.44 147 SER A N 1
ATOM 1071 C CA . SER A 1 147 ? 2.196 16.084 1.073 1.00 91.44 147 SER A CA 1
ATOM 1072 C C . SER A 1 147 ? 1.317 15.866 2.310 1.00 91.44 147 SER A C 1
ATOM 1074 O O . SER A 1 147 ? 1.818 15.757 3.431 1.00 91.44 147 SER A O 1
ATOM 1076 N N . SER A 1 148 ? -0.003 15.815 2.132 1.00 90.88 148 SER A N 1
ATOM 1077 C CA . SER A 1 148 ? -0.982 15.625 3.202 1.00 90.88 148 SER A CA 1
ATOM 1078 C C . SER A 1 148 ? -1.949 14.510 2.845 1.00 90.88 148 SER A C 1
ATOM 1080 O O . SER A 1 148 ? -2.306 14.342 1.680 1.00 90.88 148 SER A O 1
ATOM 1082 N N . ALA A 1 149 ? -2.355 13.751 3.860 1.00 91.69 149 ALA A N 1
ATOM 1083 C CA . ALA A 1 149 ? -3.322 12.686 3.680 1.00 91.69 149 ALA A CA 1
ATOM 1084 C C . ALA A 1 149 ? -4.691 13.297 3.362 1.00 91.69 149 ALA A C 1
ATOM 1086 O O . ALA A 1 149 ? -5.108 14.240 4.037 1.00 91.69 149 ALA A O 1
ATOM 1087 N N . PHE A 1 150 ? -5.396 12.762 2.367 1.00 89.31 150 PHE A N 1
ATOM 1088 C CA . PHE A 1 150 ? -6.765 13.199 2.068 1.00 89.31 150 PHE A CA 1
ATOM 1089 C C . PHE A 1 150 ? -7.774 12.628 3.070 1.00 89.31 150 PHE A C 1
ATOM 1091 O O . PHE A 1 150 ? -8.853 13.183 3.259 1.00 89.31 150 PHE A O 1
ATOM 1098 N N . LYS A 1 151 ? -7.406 11.528 3.735 1.00 87.19 151 LYS A N 1
ATOM 1099 C CA . LYS A 1 151 ? -8.153 10.930 4.835 1.00 87.19 151 LYS A CA 1
ATOM 1100 C C . LYS A 1 151 ? -7.194 10.411 5.899 1.00 87.19 151 LYS A C 1
ATOM 1102 O O . LYS A 1 151 ? -6.080 9.980 5.602 1.00 87.19 151 LYS A O 1
ATOM 1107 N N . GLN A 1 152 ? -7.656 10.409 7.143 1.00 88.06 152 GLN A N 1
ATOM 1108 C CA . GLN A 1 152 ? -7.068 9.615 8.214 1.00 88.06 152 GLN A CA 1
ATOM 1109 C C . GLN A 1 152 ? -8.172 8.846 8.927 1.00 88.06 152 GLN A C 1
ATOM 1111 O O . GLN A 1 152 ? -9.148 9.443 9.381 1.00 88.06 152 GLN A O 1
ATOM 1116 N N . THR A 1 153 ? -8.005 7.535 9.060 1.00 85.31 153 THR A N 1
ATOM 1117 C CA . THR A 1 153 ? -8.871 6.724 9.912 1.00 85.31 153 THR A CA 1
ATOM 1118 C C . THR A 1 153 ? -8.261 6.647 11.302 1.00 85.31 153 THR A C 1
ATOM 1120 O O . THR A 1 153 ? -7.148 6.152 11.485 1.00 85.31 153 THR A O 1
ATOM 1123 N N . LYS A 1 154 ? -9.019 7.132 12.286 1.00 81.88 154 LYS A N 1
ATOM 1124 C CA . LYS A 1 154 ? -8.705 7.058 13.712 1.00 81.88 154 LYS A CA 1
ATOM 1125 C C . LYS A 1 154 ? -9.828 6.282 14.383 1.00 81.88 154 LYS A C 1
ATOM 1127 O O . LYS A 1 154 ? -10.940 6.782 14.491 1.00 81.88 154 LYS A O 1
ATOM 1132 N N . SER A 1 155 ? -9.558 5.044 14.775 1.00 74.06 155 SER A N 1
ATOM 1133 C CA . SER A 1 155 ? -10.533 4.183 15.444 1.00 74.06 155 SER A CA 1
ATOM 1134 C C . SER A 1 155 ? -9.865 3.475 16.612 1.00 74.06 155 SER A C 1
ATOM 1136 O O . SER A 1 155 ? -8.688 3.137 16.536 1.00 74.06 155 SER A O 1
ATOM 1138 N N . TYR A 1 156 ? -10.622 3.200 17.674 1.00 72.88 156 TYR A N 1
ATOM 1139 C CA . TYR A 1 156 ? -10.139 2.455 18.842 1.00 72.88 156 TYR A CA 1
ATOM 1140 C C . TYR A 1 156 ? -9.643 1.044 18.503 1.00 72.88 156 TYR A C 1
ATOM 1142 O O . TYR A 1 156 ? -8.855 0.474 19.249 1.00 72.88 156 TYR A O 1
ATOM 1150 N N . VAL A 1 157 ? -10.060 0.481 17.365 1.00 70.94 157 VAL A N 1
ATOM 1151 C CA . VAL A 1 157 ? -9.534 -0.806 16.874 1.00 70.94 157 VAL A CA 1
ATOM 1152 C C . VAL A 1 157 ? -8.059 -0.719 16.465 1.00 70.94 157 VAL A C 1
ATOM 1154 O O . VAL A 1 157 ? -7.385 -1.736 16.361 1.00 70.94 157 VAL A O 1
ATOM 1157 N N . LEU A 1 158 ? -7.557 0.505 16.286 1.00 80.31 158 LEU A N 1
ATOM 1158 C CA . LEU A 1 158 ? -6.165 0.848 16.028 1.00 80.31 158 LEU A CA 1
ATOM 1159 C C . LEU A 1 158 ? -5.469 1.372 17.295 1.00 80.31 158 LEU A C 1
ATOM 1161 O O . LEU A 1 158 ? -4.537 2.162 17.205 1.00 80.31 158 LEU A O 1
ATOM 1165 N N . ALA A 1 159 ? -5.914 0.979 18.493 1.00 83.50 159 ALA A N 1
ATOM 1166 C CA . ALA A 1 159 ? -5.218 1.312 19.745 1.00 83.50 159 ALA A CA 1
ATOM 1167 C C . ALA A 1 159 ? -3.843 0.621 19.875 1.00 83.50 159 ALA A C 1
ATOM 1169 O O . ALA A 1 159 ? -3.077 0.910 20.791 1.00 83.50 159 ALA A O 1
ATOM 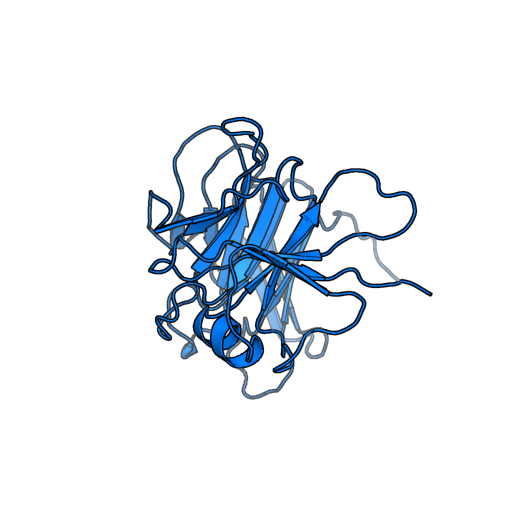1170 N N . VAL A 1 160 ? -3.526 -0.288 18.952 1.00 86.62 160 VAL A N 1
ATOM 1171 C CA . VAL A 1 160 ? -2.224 -0.941 18.801 1.00 86.62 160 VAL A CA 1
ATOM 1172 C C . VAL A 1 160 ? -1.735 -0.775 17.359 1.00 86.62 160 VAL A C 1
ATOM 1174 O O . VAL A 1 160 ? -2.573 -0.627 16.462 1.00 86.62 160 VAL A O 1
ATOM 1177 N N . PRO A 1 161 ? -0.412 -0.808 17.109 1.00 89.00 161 PRO A N 1
ATOM 1178 C CA . PRO A 1 161 ? 0.121 -0.727 15.755 1.00 89.00 161 PRO A CA 1
ATOM 1179 C C . PRO A 1 161 ? -0.443 -1.830 14.858 1.00 89.00 161 PRO A C 1
ATOM 1181 O O . PRO A 1 161 ? -0.705 -2.949 15.309 1.00 89.00 161 PRO A O 1
ATOM 1184 N N . ALA A 1 162 ? -0.580 -1.532 13.568 1.00 88.75 162 ALA A N 1
ATOM 1185 C CA . ALA A 1 162 ? -0.860 -2.561 12.580 1.00 88.75 162 ALA A CA 1
ATOM 1186 C C . ALA A 1 162 ? 0.429 -3.312 12.236 1.00 88.75 162 ALA A C 1
ATOM 1188 O O . ALA A 1 162 ? 1.443 -2.694 11.896 1.00 88.75 162 ALA A O 1
ATOM 1189 N N . LYS A 1 163 ? 0.357 -4.641 12.258 1.00 87.25 163 LYS A N 1
ATOM 1190 C CA . LYS A 1 163 ? 1.400 -5.529 11.744 1.00 87.25 163 LYS A CA 1
ATOM 1191 C C . LYS A 1 163 ? 1.363 -5.609 10.221 1.00 87.25 163 LYS A C 1
ATOM 1193 O O . LYS A 1 163 ? 2.408 -5.628 9.576 1.00 87.25 163 LYS A O 1
ATOM 1198 N N . ALA A 1 164 ? 0.155 -5.646 9.661 1.00 88.75 164 ALA A N 1
ATOM 1199 C CA . ALA A 1 164 ? -0.096 -5.646 8.228 1.00 88.75 164 ALA A CA 1
ATOM 1200 C C . ALA A 1 164 ? -1.427 -4.953 7.917 1.00 88.75 164 ALA A C 1
ATOM 1202 O O . ALA A 1 164 ? -2.346 -4.945 8.741 1.00 88.75 164 ALA A O 1
ATOM 1203 N N . ILE A 1 165 ? -1.523 -4.396 6.712 1.00 91.81 165 ILE A N 1
ATOM 1204 C CA . ILE A 1 165 ? -2.766 -3.884 6.139 1.00 91.81 165 ILE A CA 1
ATOM 1205 C C . ILE A 1 165 ? -2.904 -4.393 4.708 1.00 91.81 165 ILE A C 1
ATOM 1207 O O . ILE A 1 165 ? -1.902 -4.607 4.031 1.00 91.81 165 ILE A O 1
ATOM 1211 N N . SER A 1 166 ? -4.134 -4.594 4.254 1.00 90.69 166 SER A N 1
ATOM 1212 C CA . SER A 1 166 ? -4.427 -5.025 2.887 1.00 90.69 166 SER A CA 1
ATOM 1213 C C . SER A 1 166 ? -5.704 -4.358 2.404 1.00 90.69 166 SER A C 1
ATOM 1215 O O . SER A 1 166 ? -6.674 -4.269 3.160 1.00 90.69 166 SER A O 1
ATOM 1217 N N . ALA A 1 167 ? -5.688 -3.868 1.170 1.00 90.12 167 ALA A N 1
ATOM 1218 C CA . ALA A 1 167 ? -6.843 -3.285 0.520 1.00 90.12 167 ALA A CA 1
ATOM 1219 C C . ALA A 1 167 ? -7.562 -4.288 -0.381 1.00 90.12 167 ALA A C 1
ATOM 1221 O O . ALA A 1 167 ? -6.957 -5.200 -0.943 1.00 90.12 167 ALA A O 1
ATOM 1222 N N . GLY A 1 168 ? -8.867 -4.096 -0.534 1.00 84.25 168 GLY A N 1
ATOM 1223 C CA . GLY A 1 168 ? -9.671 -4.854 -1.480 1.00 84.25 168 GLY A CA 1
ATOM 1224 C C . GLY A 1 168 ? -11.155 -4.569 -1.326 1.00 84.25 168 GLY A C 1
ATOM 1225 O O . GLY A 1 168 ? -11.581 -3.860 -0.416 1.00 84.25 168 GLY A O 1
ATOM 1226 N N . SER A 1 169 ? -11.954 -5.139 -2.218 1.00 77.69 169 SER A N 1
ATOM 1227 C CA . SER A 1 169 ? -13.411 -5.100 -2.120 1.00 77.69 169 SER A CA 1
ATOM 1228 C C . SER A 1 169 ? -13.906 -6.439 -1.599 1.00 77.69 169 SER A C 1
ATOM 1230 O O . SER A 1 169 ? -13.708 -7.472 -2.236 1.00 77.69 169 SER A O 1
ATOM 1232 N N . PHE A 1 170 ? -14.572 -6.426 -0.449 1.00 69.75 170 PHE A N 1
ATOM 1233 C CA . PHE A 1 170 ? -15.188 -7.628 0.100 1.00 69.75 170 PHE A CA 1
ATOM 1234 C C . PHE A 1 170 ? -16.686 -7.620 -0.163 1.00 69.75 170 PHE A C 1
ATOM 1236 O O . PHE A 1 170 ? -17.363 -6.601 -0.023 1.00 69.75 170 PHE A O 1
ATOM 1243 N N . THR A 1 171 ? -17.214 -8.787 -0.528 1.00 70.62 171 THR A N 1
ATOM 1244 C CA . THR A 1 171 ? -18.661 -8.970 -0.625 1.00 70.62 171 THR A CA 1
ATOM 1245 C C . THR A 1 171 ? -19.216 -9.103 0.785 1.00 70.62 171 THR A C 1
ATOM 1247 O O . THR A 1 171 ? -19.077 -10.150 1.413 1.00 70.62 171 THR A O 1
ATOM 1250 N N . VAL A 1 172 ? -19.836 -8.037 1.289 1.00 70.94 172 VAL A N 1
ATOM 1251 C CA . VAL A 1 172 ? -20.593 -8.081 2.543 1.00 70.94 172 VAL A CA 1
ATOM 1252 C C . VAL A 1 172 ? -22.053 -8.362 2.213 1.00 70.94 172 VAL A C 1
ATOM 1254 O O . VAL A 1 172 ? -22.645 -7.711 1.350 1.00 70.94 172 VAL A O 1
ATOM 1257 N N . GLY A 1 173 ? -22.636 -9.353 2.887 1.00 71.88 173 GLY A N 1
ATOM 1258 C CA . GLY A 1 173 ? -24.057 -9.651 2.753 1.00 71.88 173 GLY A CA 1
ATOM 1259 C C . GLY A 1 173 ? -24.928 -8.461 3.167 1.00 71.88 173 GLY A C 1
ATOM 1260 O O . GLY A 1 173 ? -24.510 -7.581 3.917 1.00 71.88 173 GLY A O 1
ATOM 1261 N N . ALA A 1 174 ? -26.183 -8.436 2.713 1.00 76.25 174 ALA A N 1
ATOM 1262 C CA . ALA A 1 174 ? -27.126 -7.404 3.154 1.00 76.25 174 ALA A CA 1
ATOM 1263 C C . ALA A 1 174 ? -27.298 -7.411 4.687 1.00 76.25 174 ALA A C 1
ATOM 1265 O O . ALA A 1 174 ? -27.418 -6.353 5.296 1.00 76.25 174 ALA A O 1
ATOM 1266 N N . LYS A 1 175 ? -27.239 -8.596 5.310 1.00 79.06 175 LYS A N 1
ATOM 1267 C CA . LYS A 1 175 ? -27.324 -8.801 6.760 1.00 79.06 175 LYS A CA 1
ATOM 1268 C C . LYS A 1 175 ? -26.040 -9.425 7.290 1.00 79.06 175 LYS A C 1
ATOM 1270 O O . LYS A 1 175 ? -25.444 -10.258 6.610 1.00 79.06 175 LYS A O 1
ATOM 1275 N N . LEU A 1 176 ? -25.681 -9.051 8.514 1.00 72.12 176 LEU A N 1
ATOM 1276 C CA . LEU A 1 176 ? -24.512 -9.584 9.203 1.00 72.12 176 LEU A CA 1
ATOM 1277 C C . LEU A 1 176 ? -24.772 -10.984 9.760 1.00 72.12 176 LEU A C 1
ATOM 1279 O O . LEU A 1 176 ? -25.874 -11.295 10.219 1.00 72.12 176 LEU A O 1
ATOM 1283 N N . GLY A 1 177 ? -23.737 -11.812 9.738 1.00 71.56 177 GLY A N 1
ATOM 1284 C CA . GLY A 1 177 ? -23.704 -13.119 10.374 1.00 71.56 177 GLY A CA 1
ATOM 1285 C C . GLY A 1 177 ? -23.351 -13.058 11.862 1.00 71.56 177 GLY A C 1
ATOM 1286 O O . GLY A 1 177 ? -23.103 -12.007 12.447 1.00 71.56 177 GLY A O 1
ATOM 1287 N N . MET A 1 178 ? -23.273 -14.236 12.483 1.00 64.12 178 MET A N 1
ATOM 1288 C CA . MET A 1 178 ? -22.979 -14.395 13.916 1.00 64.12 178 MET A CA 1
ATOM 1289 C C . MET A 1 178 ? -21.597 -13.881 14.363 1.00 64.12 178 MET A C 1
ATOM 1291 O O . MET A 1 178 ? -21.375 -13.716 15.560 1.00 64.12 178 MET A O 1
ATOM 1295 N N . TYR A 1 179 ? -20.663 -13.662 13.435 1.00 63.72 179 TYR A N 1
ATOM 1296 C CA . TYR A 1 179 ? -19.252 -13.365 13.731 1.00 63.72 179 TYR A CA 1
ATOM 1297 C C . TYR A 1 179 ? -18.813 -11.970 13.272 1.00 63.72 179 TYR A C 1
ATOM 1299 O O . TYR A 1 179 ? -17.619 -11.673 13.186 1.00 63.72 179 TYR A O 1
ATOM 1307 N N . GLU A 1 180 ? -19.783 -11.110 12.985 1.00 70.62 180 GLU A N 1
ATOM 1308 C CA . GLU A 1 180 ? -19.568 -9.774 12.454 1.00 70.62 180 GLU A CA 1
ATOM 1309 C C . GLU A 1 180 ? -20.141 -8.744 13.431 1.00 70.62 180 GLU A C 1
ATOM 1311 O O . GLU A 1 180 ? -21.233 -8.907 13.975 1.00 70.62 180 GLU A O 1
ATOM 1316 N N . GLN A 1 181 ? -19.387 -7.680 13.687 1.00 69.69 181 GLN A N 1
ATOM 1317 C CA . GLN A 1 181 ? -19.818 -6.560 14.520 1.00 69.69 181 GLN A CA 1
ATOM 1318 C C . GLN A 1 181 ? -19.653 -5.266 13.735 1.00 69.69 181 GLN A C 1
ATOM 1320 O O . GLN A 1 181 ? -18.594 -5.015 13.171 1.00 69.69 181 GLN A O 1
ATOM 1325 N N . VAL A 1 182 ? -20.667 -4.408 13.738 1.00 71.50 182 VAL A N 1
ATOM 1326 C CA . VAL A 1 182 ? -20.600 -3.079 13.116 1.00 71.50 182 VAL A CA 1
ATOM 1327 C C . VAL A 1 182 ? -20.610 -1.986 14.165 1.00 71.50 182 VAL A C 1
ATOM 1329 O O . VAL A 1 182 ? -21.297 -2.096 15.180 1.00 71.50 182 VAL A O 1
ATOM 1332 N N . LYS A 1 183 ? -19.887 -0.898 13.896 1.00 72.44 183 LYS A N 1
ATOM 1333 C CA . LYS A 1 183 ? -19.967 0.324 14.695 1.00 72.44 183 LYS A CA 1
ATOM 1334 C C . LYS A 1 183 ? -20.136 1.537 13.787 1.00 72.44 183 LYS A C 1
ATOM 1336 O O . LYS A 1 183 ? -19.426 1.694 12.798 1.00 72.44 183 LYS A O 1
ATOM 1341 N N . GLY A 1 184 ? -21.084 2.404 14.145 1.00 68.44 184 GLY A N 1
ATOM 1342 C CA . GLY A 1 184 ? -21.397 3.611 13.371 1.00 68.44 184 GLY A CA 1
ATOM 1343 C C . GLY A 1 184 ? -22.185 3.340 12.084 1.00 68.44 184 GLY A C 1
ATOM 1344 O O . GLY A 1 184 ? -22.222 4.192 11.204 1.00 68.44 184 GLY A O 1
ATOM 1345 N N . LEU A 1 185 ? -22.806 2.161 11.955 1.00 71.00 185 LEU A N 1
ATOM 1346 C CA . LEU A 1 185 ? -23.684 1.796 10.842 1.00 71.00 185 LEU A CA 1
ATOM 1347 C C . LEU A 1 185 ? -25.099 1.510 11.353 1.00 71.00 185 LEU A C 1
ATOM 1349 O O . LEU A 1 185 ? -25.273 0.683 12.243 1.00 71.00 185 LEU A O 1
ATOM 1353 N N . TYR A 1 186 ? -26.096 2.162 10.750 1.00 70.75 186 TYR A N 1
ATOM 1354 C CA . TYR A 1 186 ? -27.515 2.059 11.128 1.00 70.75 186 TYR A CA 1
ATOM 1355 C C . TYR A 1 186 ? -28.407 1.480 10.010 1.00 70.75 186 TYR A C 1
ATOM 1357 O O . TYR A 1 186 ? -29.627 1.562 10.093 1.00 70.75 186 TYR A O 1
ATOM 1365 N N . SER A 1 187 ? -27.801 0.931 8.950 1.00 72.25 187 SER A N 1
ATOM 1366 C CA . SER A 1 187 ? -28.502 0.330 7.803 1.00 72.25 187 SER A CA 1
ATOM 1367 C C . SER A 1 187 ? -28.881 -1.125 8.076 1.00 72.25 187 SER A C 1
ATOM 1369 O O . SER A 1 187 ? -28.139 -1.836 8.748 1.00 72.25 187 SER A O 1
ATOM 1371 N N . ASP A 1 188 ? -29.992 -1.580 7.502 1.00 73.00 188 ASP A N 1
ATOM 1372 C CA . ASP A 1 188 ? -30.394 -2.989 7.415 1.00 73.00 188 ASP A CA 1
ATOM 1373 C C . ASP A 1 188 ? -29.849 -3.695 6.154 1.00 73.00 188 ASP A C 1
ATOM 1375 O O . ASP A 1 188 ? -29.982 -4.913 6.021 1.00 73.00 188 ASP A O 1
ATOM 1379 N N . ASN A 1 189 ? -29.210 -2.933 5.256 1.00 79.62 189 ASN A N 1
ATOM 1380 C CA . ASN A 1 189 ? -28.459 -3.405 4.096 1.00 79.62 189 ASN A CA 1
ATOM 1381 C C . ASN A 1 189 ? -27.000 -2.925 4.178 1.00 79.62 189 ASN A C 1
ATOM 1383 O O . ASN A 1 189 ? -26.649 -1.843 3.693 1.00 79.62 189 ASN A O 1
ATOM 1387 N N . TYR A 1 190 ? -26.147 -3.719 4.825 1.00 76.44 190 TYR A N 1
ATOM 1388 C CA . TYR A 1 190 ? -24.734 -3.383 5.028 1.00 76.44 190 TYR A CA 1
ATOM 1389 C C . TYR A 1 190 ? -23.914 -3.470 3.740 1.00 76.44 190 TYR A C 1
ATOM 1391 O O . TYR A 1 190 ? -23.049 -2.623 3.521 1.00 76.44 190 TYR A O 1
ATOM 1399 N N . GLY A 1 191 ? -24.230 -4.424 2.858 1.00 77.50 191 GLY A N 1
ATOM 1400 C CA . GLY A 1 191 ? -23.582 -4.562 1.553 1.00 77.50 191 GLY A CA 1
ATOM 1401 C C . GLY A 1 191 ? -23.681 -3.295 0.700 1.00 77.50 191 GLY A C 1
ATOM 1402 O O . GLY A 1 191 ? -22.672 -2.831 0.175 1.00 77.50 191 GLY A O 1
ATOM 1403 N N . ALA A 1 192 ? -24.863 -2.672 0.630 1.00 78.62 192 ALA A N 1
ATOM 1404 C CA . ALA A 1 192 ? -25.044 -1.423 -0.116 1.00 78.62 192 ALA A CA 1
ATOM 1405 C C . ALA A 1 192 ? -24.260 -0.244 0.487 1.00 78.62 192 ALA A C 1
ATOM 1407 O O . ALA A 1 192 ? -23.723 0.582 -0.245 1.00 78.62 192 ALA A O 1
ATOM 1408 N N . VAL A 1 193 ? -24.177 -0.157 1.818 1.00 77.31 193 VAL A N 1
ATOM 1409 C CA . VAL A 1 193 ? -23.427 0.920 2.482 1.00 77.31 193 VAL A CA 1
ATOM 1410 C C . VAL A 1 193 ? -21.929 0.770 2.241 1.00 77.31 193 VAL A C 1
ATOM 1412 O O . VAL A 1 193 ? -21.274 1.729 1.844 1.00 77.31 193 VAL A O 1
ATOM 1415 N N . ILE A 1 194 ? -21.406 -0.435 2.455 1.00 75.94 194 ILE A N 1
ATOM 1416 C CA . ILE A 1 194 ? -19.979 -0.742 2.347 1.00 75.94 194 ILE A CA 1
ATOM 1417 C C . ILE A 1 194 ? -19.521 -0.683 0.885 1.00 75.94 194 ILE A C 1
ATOM 1419 O O . ILE A 1 194 ? -18.438 -0.173 0.609 1.00 75.94 194 ILE A O 1
ATOM 1423 N N . GLY A 1 195 ? -20.362 -1.104 -0.065 1.00 75.31 195 GLY A N 1
ATOM 1424 C CA . GLY A 1 195 ? -20.079 -0.989 -1.500 1.00 75.31 195 GLY A CA 1
ATOM 1425 C C . GLY A 1 195 ? -19.826 0.448 -1.973 1.00 75.31 195 GLY A C 1
ATOM 1426 O O . GLY A 1 195 ? -19.085 0.654 -2.926 1.00 75.31 195 GLY A O 1
ATOM 1427 N N . ASN A 1 196 ? -20.355 1.453 -1.267 1.00 76.06 196 ASN A N 1
ATOM 1428 C CA . ASN A 1 196 ? -20.141 2.869 -1.585 1.00 76.06 196 ASN A CA 1
ATOM 1429 C C . ASN A 1 196 ? -18.870 3.463 -0.952 1.00 76.06 196 ASN A C 1
ATOM 1431 O O . ASN A 1 196 ? -18.668 4.681 -0.996 1.00 76.06 196 ASN A O 1
ATOM 1435 N N . TRP A 1 197 ? -18.035 2.648 -0.301 1.00 74.62 197 TRP A N 1
ATOM 1436 C CA . TRP A 1 197 ? -16.795 3.126 0.311 1.00 74.62 197 TRP A CA 1
ATOM 1437 C C . TRP A 1 197 ? -15.588 3.116 -0.633 1.00 74.62 197 TRP A C 1
ATOM 1439 O O . TRP A 1 197 ? -14.565 3.684 -0.275 1.00 74.62 197 TRP A O 1
ATOM 1449 N N . GLY A 1 198 ? -15.710 2.529 -1.826 1.00 79.50 198 GLY A N 1
ATOM 1450 C CA . GLY A 1 198 ? -14.552 2.138 -2.632 1.00 79.50 198 GLY A CA 1
ATOM 1451 C C . GLY A 1 198 ? -13.941 0.846 -2.086 1.00 79.50 198 GLY A C 1
ATOM 1452 O O . GLY A 1 198 ? -14.645 0.016 -1.503 1.00 79.50 198 GLY A O 1
ATOM 1453 N N . GLN A 1 199 ? -12.633 0.664 -2.255 1.00 85.00 199 GLN A N 1
ATOM 1454 C CA . GLN A 1 199 ? -11.908 -0.436 -1.624 1.00 85.00 199 GLN A CA 1
ATOM 1455 C C . GLN A 1 199 ? -11.769 -0.206 -0.117 1.00 85.00 199 GLN A C 1
ATOM 1457 O O . GLN A 1 199 ? -11.534 0.907 0.356 1.00 85.00 199 GLN A O 1
ATOM 1462 N N . HIS A 1 200 ? -11.915 -1.280 0.650 1.00 82.50 200 HIS A N 1
ATOM 1463 C CA . HIS A 1 200 ? -11.801 -1.311 2.106 1.00 82.50 200 HIS A CA 1
ATOM 1464 C C . HIS A 1 200 ? -10.386 -1.679 2.517 1.00 82.50 200 HIS A C 1
ATOM 1466 O O . HIS A 1 200 ? -9.628 -2.220 1.718 1.00 82.50 200 HIS A O 1
ATOM 1472 N N . ILE A 1 201 ? -10.049 -1.443 3.785 1.00 85.44 201 ILE A N 1
ATOM 1473 C CA . ILE A 1 201 ? -8.786 -1.911 4.363 1.00 85.44 201 ILE A CA 1
ATOM 1474 C C . ILE A 1 201 ? -9.058 -2.915 5.465 1.00 85.44 201 ILE A C 1
ATOM 1476 O O . ILE A 1 201 ? -9.750 -2.575 6.421 1.00 85.44 201 ILE A O 1
ATOM 1480 N N . ALA A 1 202 ? -8.451 -4.094 5.344 1.00 84.06 202 ALA A N 1
ATOM 1481 C CA . ALA A 1 202 ? -8.226 -5.037 6.428 1.00 84.06 202 ALA A CA 1
ATOM 1482 C C . ALA A 1 202 ? -6.996 -4.622 7.228 1.00 84.06 202 ALA A C 1
ATOM 1484 O O . ALA A 1 202 ? -5.936 -4.360 6.657 1.00 84.06 202 ALA A O 1
ATOM 1485 N N . VAL A 1 203 ? -7.118 -4.642 8.551 1.00 85.06 203 VAL A N 1
ATOM 1486 C CA . VAL A 1 203 ? -5.996 -4.409 9.464 1.00 85.06 203 VAL A CA 1
ATOM 1487 C C . VAL A 1 203 ? -5.761 -5.630 10.337 1.00 85.06 203 VAL A C 1
ATOM 1489 O O . VAL A 1 203 ? -6.678 -6.075 11.030 1.00 85.06 203 VAL A O 1
ATOM 1492 N N . LEU A 1 204 ? -4.517 -6.115 10.338 1.00 86.00 204 LEU A N 1
ATOM 1493 C CA . LEU A 1 204 ? -4.017 -7.100 11.290 1.00 86.00 204 LEU A CA 1
ATOM 1494 C C . LEU A 1 204 ? -3.258 -6.371 12.416 1.00 86.00 204 LEU A C 1
ATOM 1496 O O . LEU A 1 204 ? -2.202 -5.787 12.142 1.00 86.00 204 LEU A O 1
ATOM 1500 N N . PRO A 1 205 ? -3.758 -6.369 13.664 1.00 83.88 205 PRO A N 1
ATOM 1501 C CA . PRO A 1 205 ? -3.066 -5.735 14.786 1.00 83.88 205 PRO A CA 1
ATOM 1502 C C . PRO A 1 205 ? -1.788 -6.492 15.177 1.00 83.88 205 PRO A C 1
ATOM 1504 O O . PRO A 1 205 ? -1.711 -7.708 15.038 1.00 83.88 205 PRO A O 1
ATOM 1507 N N . ASP A 1 206 ? -0.797 -5.782 15.721 1.00 84.81 206 ASP A N 1
ATOM 1508 C CA . ASP A 1 206 ? 0.465 -6.378 16.197 1.00 84.81 206 ASP A CA 1
ATOM 1509 C C . ASP A 1 206 ? 0.372 -6.964 17.621 1.00 84.81 206 ASP A C 1
ATOM 1511 O O . ASP A 1 206 ? 1.278 -7.639 18.105 1.00 84.81 206 ASP A O 1
ATOM 1515 N N . ALA A 1 207 ? -0.747 -6.735 18.314 1.00 81.25 207 ALA A N 1
ATOM 1516 C CA . ALA A 1 207 ? -0.976 -7.296 19.640 1.00 81.25 207 ALA A CA 1
ATOM 1517 C C . ALA A 1 207 ? -1.154 -8.819 19.583 1.00 81.25 207 ALA A C 1
ATOM 1519 O O . ALA A 1 207 ? -2.024 -9.312 18.865 1.00 81.25 207 ALA A O 1
ATOM 1520 N N . VAL A 1 208 ? -0.397 -9.543 20.415 1.00 73.12 208 VAL A N 1
ATOM 1521 C CA . VAL A 1 208 ? -0.500 -11.002 20.573 1.00 73.12 208 VAL A CA 1
ATOM 1522 C C . VAL A 1 208 ? -1.943 -11.395 20.894 1.00 73.12 208 VAL A C 1
ATOM 1524 O O . VAL A 1 208 ? -2.495 -10.975 21.911 1.00 73.12 208 VAL A O 1
ATOM 1527 N N . GLN A 1 209 ? -2.546 -12.214 20.033 1.00 64.38 209 GLN A N 1
ATOM 1528 C CA . GLN A 1 209 ? -3.870 -12.792 20.254 1.00 64.38 209 GLN A CA 1
ATOM 1529 C C . GLN A 1 209 ? -3.725 -14.254 20.679 1.00 64.38 209 GLN A C 1
ATOM 1531 O O . GLN A 1 209 ? -2.902 -14.987 20.139 1.00 64.38 209 GLN A O 1
ATOM 1536 N N . THR A 1 210 ? -4.528 -14.692 21.648 1.00 57.34 210 THR A N 1
ATOM 1537 C CA . THR A 1 210 ? -4.467 -16.060 22.187 1.00 57.34 210 THR A CA 1
ATOM 1538 C C . THR A 1 210 ? -5.470 -17.023 21.549 1.00 57.34 210 THR A C 1
ATOM 1540 O O . THR A 1 210 ? -5.383 -18.219 21.810 1.00 57.34 210 THR A O 1
ATOM 1543 N N . ILE A 1 211 ? -6.429 -16.535 20.744 1.00 57.84 211 ILE A N 1
ATOM 1544 C CA . ILE A 1 211 ? -7.540 -17.357 20.217 1.00 57.84 211 ILE A CA 1
ATOM 1545 C C . ILE A 1 211 ? -7.885 -17.027 18.753 1.00 57.84 211 ILE A C 1
ATOM 1547 O O . ILE A 1 211 ? -7.931 -17.927 17.922 1.00 57.84 211 ILE A O 1
ATOM 1551 N N . THR A 1 212 ? -8.118 -15.757 18.414 1.00 59.84 212 THR A N 1
ATOM 1552 C CA . THR A 1 212 ? -8.521 -15.330 17.057 1.00 59.84 212 THR A CA 1
ATOM 1553 C C . THR A 1 212 ? -7.976 -13.944 16.750 1.00 59.84 212 THR A C 1
ATOM 1555 O O . THR A 1 212 ? -8.085 -13.053 17.591 1.00 59.84 212 THR A O 1
ATOM 1558 N N . GLU A 1 213 ? -7.436 -13.751 15.546 1.00 63.72 213 GLU A N 1
ATOM 1559 C CA . GLU A 1 213 ? -6.978 -12.449 15.051 1.00 63.72 213 GLU A CA 1
ATOM 1560 C C . GLU A 1 213 ? -8.151 -11.708 14.386 1.00 63.72 213 GLU A C 1
ATOM 1562 O O . GLU A 1 213 ? -8.599 -12.113 13.310 1.00 63.72 213 GLU A O 1
ATOM 1567 N N . PRO A 1 214 ? -8.719 -10.659 15.014 1.00 63.28 214 PRO A N 1
ATOM 1568 C CA . PRO A 1 214 ? -9.797 -9.901 14.396 1.00 63.28 214 PRO A CA 1
ATOM 1569 C C . PRO A 1 214 ? -9.259 -9.094 13.213 1.00 63.28 214 PRO A C 1
ATOM 1571 O O . PRO A 1 214 ? -8.236 -8.419 13.334 1.00 63.28 214 PRO A O 1
ATOM 1574 N N . ILE A 1 215 ? -9.997 -9.110 12.103 1.00 67.56 215 ILE A N 1
ATOM 1575 C CA . ILE A 1 215 ? -9.744 -8.240 10.957 1.00 67.56 215 ILE A CA 1
ATOM 1576 C C . ILE A 1 215 ? -10.762 -7.104 11.005 1.00 67.56 215 ILE A C 1
ATOM 1578 O O . ILE A 1 215 ? -11.976 -7.321 11.079 1.00 67.56 215 ILE A O 1
ATOM 1582 N N . TYR A 1 216 ? -10.258 -5.875 10.982 1.00 70.00 216 TYR A N 1
ATOM 1583 C CA . TYR A 1 216 ? -11.089 -4.677 10.973 1.00 70.00 216 TYR A CA 1
ATOM 1584 C C . TYR A 1 216 ? -11.139 -4.083 9.575 1.00 70.00 216 TYR A C 1
ATOM 1586 O O . TYR A 1 216 ? -10.090 -3.786 9.012 1.00 70.00 216 TYR A O 1
ATOM 1594 N N . TRP A 1 217 ? -12.353 -3.877 9.070 1.00 72.56 217 TRP A N 1
ATOM 1595 C CA . TRP A 1 217 ? -12.649 -3.186 7.823 1.00 72.56 217 TRP A CA 1
ATOM 1596 C C . TRP A 1 217 ? -12.948 -1.730 8.100 1.00 72.56 217 TRP A C 1
ATOM 1598 O O . TRP A 1 217 ? -13.958 -1.390 8.722 1.00 72.56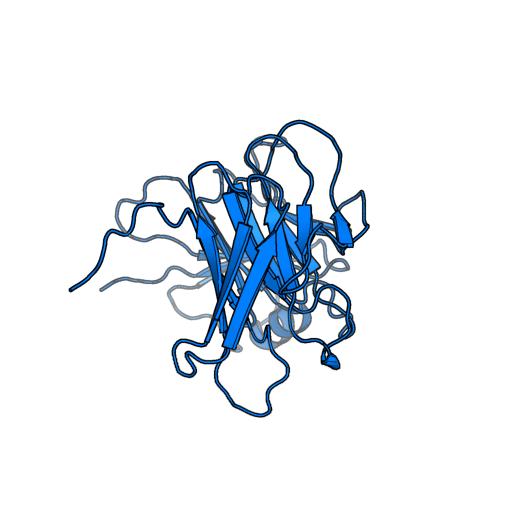 217 TRP A O 1
ATOM 1608 N N . LEU A 1 218 ? -12.056 -0.870 7.645 1.00 75.88 218 LEU A N 1
ATOM 1609 C CA . LEU A 1 218 ? -12.160 0.559 7.880 1.00 75.88 218 LEU A CA 1
ATOM 1610 C C . LEU A 1 218 ? -12.892 1.242 6.728 1.00 75.88 218 LEU A C 1
ATOM 1612 O O . LEU A 1 218 ? -12.641 0.942 5.563 1.00 75.88 218 LEU A O 1
ATOM 1616 N N . ASN A 1 219 ? -13.764 2.197 7.055 1.00 75.38 219 ASN A N 1
ATOM 1617 C CA . ASN A 1 219 ? -14.344 3.080 6.051 1.00 75.38 219 ASN A CA 1
ATOM 1618 C C . ASN A 1 219 ? -13.246 3.971 5.450 1.00 75.38 219 ASN A C 1
ATOM 1620 O O . ASN A 1 219 ? -12.598 4.755 6.153 1.00 75.38 219 ASN A O 1
ATOM 1624 N N . THR A 1 220 ? -13.098 3.9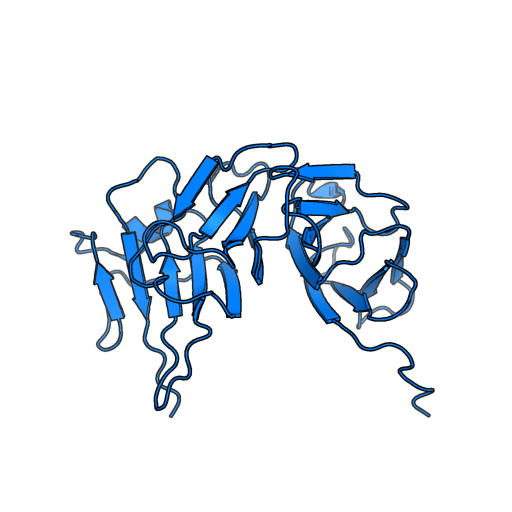07 4.136 1.00 73.81 220 THR A N 1
ATOM 1625 C CA . THR A 1 220 ? -12.097 4.626 3.340 1.00 73.81 220 THR A CA 1
ATOM 1626 C C . THR A 1 220 ? -12.672 5.849 2.618 1.00 73.81 220 THR A C 1
ATOM 1628 O O . THR A 1 220 ? -11.917 6.764 2.301 1.00 73.81 220 THR A O 1
ATOM 1631 N N . ASN A 1 221 ? -14.002 5.982 2.526 1.00 74.50 221 ASN A N 1
ATOM 1632 C CA . ASN A 1 221 ? -14.673 7.092 1.848 1.00 74.50 221 ASN A CA 1
ATOM 1633 C C . ASN A 1 221 ? -14.348 8.452 2.503 1.00 74.50 221 ASN A C 1
ATOM 1635 O O . ASN A 1 221 ? -14.747 8.686 3.652 1.00 74.50 221 ASN A O 1
ATOM 1639 N N . PRO A 1 222 ? -13.665 9.379 1.811 1.00 71.38 222 PRO A N 1
ATOM 1640 C CA . PRO A 1 222 ? -13.261 10.660 2.387 1.00 71.38 222 PRO A CA 1
ATOM 1641 C C . PRO A 1 222 ? -14.431 11.590 2.727 1.00 71.38 222 PRO A C 1
ATOM 1643 O O . PRO A 1 222 ? 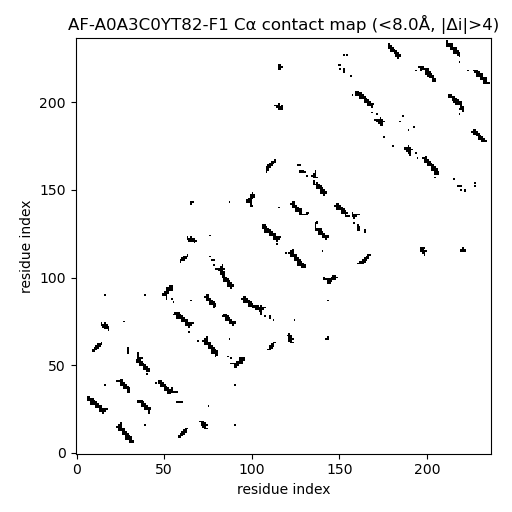-14.284 12.437 3.605 1.00 71.38 222 PRO A O 1
ATOM 1646 N N . SER A 1 223 ? -15.599 11.427 2.098 1.00 72.44 223 SER A N 1
ATOM 1647 C CA . SER A 1 223 ? -16.776 12.262 2.364 1.00 72.44 223 SER A CA 1
ATOM 1648 C C . SER A 1 223 ? -17.609 11.788 3.558 1.00 72.44 223 SER A C 1
ATOM 1650 O O . SER A 1 223 ? -18.556 12.471 3.945 1.00 72.44 223 SER A O 1
ATOM 1652 N N . ASN A 1 224 ? -17.298 10.624 4.141 1.00 69.44 224 ASN A N 1
ATOM 1653 C CA . ASN A 1 224 ? -18.067 10.043 5.237 1.00 69.44 224 ASN A CA 1
ATOM 1654 C C . ASN A 1 224 ? -17.210 9.860 6.495 1.00 69.44 224 ASN A C 1
ATOM 1656 O O . ASN A 1 224 ? -16.395 8.940 6.588 1.00 69.44 224 ASN A O 1
ATOM 1660 N N . THR A 1 225 ? -17.429 10.739 7.474 1.00 66.69 225 THR A N 1
ATOM 1661 C CA . THR A 1 225 ? -16.741 10.740 8.774 1.00 66.69 225 THR A CA 1
ATOM 1662 C C . THR A 1 225 ? -17.543 10.082 9.898 1.00 66.69 225 THR A C 1
ATOM 1664 O O . THR A 1 225 ? -17.009 9.911 10.988 1.00 66.69 225 THR A O 1
ATOM 1667 N N . GLN A 1 226 ? -18.809 9.716 9.662 1.00 65.94 226 GLN A N 1
ATOM 1668 C CA . GLN A 1 226 ? -19.702 9.175 10.697 1.00 65.94 226 GLN A CA 1
ATOM 1669 C C . GLN A 1 226 ? -19.687 7.643 10.763 1.00 65.94 226 GLN A C 1
ATOM 1671 O O . GLN A 1 226 ? -19.981 7.066 11.807 1.00 65.94 226 GLN A O 1
ATOM 1676 N N . GLN A 1 227 ? -19.353 6.977 9.657 1.00 64.94 227 GLN A N 1
ATOM 1677 C CA . GLN A 1 227 ? -19.269 5.520 9.601 1.00 64.94 227 GLN A CA 1
ATOM 1678 C C . GLN A 1 227 ? -17.829 5.081 9.864 1.00 64.94 227 GLN A C 1
ATOM 1680 O O . GLN A 1 227 ? -16.925 5.470 9.124 1.00 64.94 227 GLN A O 1
ATOM 1685 N N . GLU A 1 228 ? -17.602 4.297 10.920 1.00 66.25 228 GLU A N 1
ATOM 1686 C CA . GLU A 1 228 ? -16.244 4.026 11.405 1.00 66.25 228 GLU A CA 1
ATOM 1687 C C . GLU A 1 228 ? -15.668 2.715 10.848 1.00 66.25 228 GLU A C 1
ATOM 1689 O O . GLU A 1 228 ? -14.633 2.742 10.176 1.00 66.25 228 GLU A O 1
ATOM 1694 N N . TYR A 1 229 ? -16.302 1.568 11.129 1.00 68.06 229 TYR A N 1
ATOM 1695 C CA . TYR A 1 229 ? -15.770 0.259 10.732 1.00 68.06 229 TYR A CA 1
ATOM 1696 C C . TYR A 1 229 ? -16.790 -0.891 10.802 1.00 68.06 229 TYR A C 1
ATOM 1698 O O . TYR A 1 229 ? -17.790 -0.841 11.526 1.00 68.06 229 TYR A O 1
ATOM 1706 N N . LEU A 1 230 ? -16.455 -1.980 10.106 1.00 65.62 230 LEU A N 1
ATOM 1707 C CA . LEU A 1 230 ? -17.000 -3.326 10.290 1.00 65.62 230 LEU A CA 1
ATOM 1708 C C . LEU A 1 230 ? -15.884 -4.227 10.849 1.00 65.62 230 LEU A C 1
ATOM 1710 O O . LEU A 1 230 ? -14.795 -4.297 10.296 1.00 65.62 230 LEU A O 1
ATOM 1714 N N . LYS A 1 231 ? -16.133 -4.927 11.951 1.00 69.00 231 LYS A N 1
ATOM 1715 C CA . LYS A 1 231 ? -15.231 -5.930 12.528 1.00 69.00 231 LYS A CA 1
ATOM 1716 C C . LYS A 1 231 ? -15.692 -7.318 12.099 1.00 69.00 231 LYS A C 1
ATOM 1718 O O . LYS A 1 231 ? -16.831 -7.692 12.372 1.00 69.00 231 LYS A O 1
ATOM 1723 N N . VAL A 1 232 ? -14.789 -8.097 11.513 1.00 63.81 232 VAL A N 1
ATOM 1724 C CA . VAL A 1 232 ? -15.011 -9.515 11.206 1.00 63.81 232 VAL A CA 1
ATOM 1725 C C . VAL A 1 232 ? -14.061 -10.341 12.065 1.00 63.81 232 VAL A C 1
ATOM 1727 O O . VAL A 1 232 ? -12.859 -10.080 12.110 1.00 63.81 232 VAL A O 1
ATOM 1730 N N . MET A 1 233 ? -14.595 -11.329 12.783 1.00 60.16 233 MET A N 1
ATOM 1731 C CA . MET A 1 233 ? -13.780 -12.282 13.538 1.00 60.16 233 MET A CA 1
ATOM 1732 C C . MET A 1 233 ? -13.709 -13.605 12.768 1.00 60.16 233 MET A C 1
ATOM 1734 O O . MET A 1 233 ? -14.644 -14.404 12.868 1.00 60.16 233 MET A O 1
ATOM 1738 N N . PRO A 1 234 ? -12.642 -13.859 11.985 1.00 53.06 234 PRO A N 1
ATOM 1739 C CA . PRO A 1 234 ? -12.449 -15.171 11.388 1.00 53.06 234 PRO A CA 1
ATOM 1740 C C . PRO A 1 234 ? -12.243 -16.202 12.504 1.00 53.06 234 PRO A C 1
ATOM 1742 O O . PRO A 1 234 ? -11.400 -16.024 13.381 1.00 53.06 234 PRO A O 1
ATOM 1745 N N . THR A 1 235 ? -13.021 -17.284 12.486 1.00 43.84 235 THR A N 1
ATOM 1746 C CA . THR A 1 235 ? -12.730 -18.462 13.309 1.00 43.84 235 THR A CA 1
ATOM 1747 C C . THR A 1 235 ? -11.797 -19.361 12.513 1.00 43.84 235 THR A C 1
ATOM 1749 O O . THR A 1 235 ? -12.220 -19.999 11.551 1.00 43.84 235 THR A O 1
ATOM 1752 N N . PHE A 1 236 ? -10.525 -19.417 12.906 1.00 40.12 236 PHE A N 1
ATOM 1753 C CA . PHE A 1 236 ? -9.698 -20.564 12.551 1.00 40.12 236 PHE A CA 1
ATOM 1754 C C . PHE A 1 236 ? -10.250 -21.752 13.349 1.00 40.12 236 PHE A C 1
ATOM 1756 O O . PHE A 1 236 ? -10.255 -21.717 14.580 1.00 40.12 236 PHE A O 1
ATOM 1763 N N . ARG A 1 237 ? -10.830 -22.729 12.651 1.00 38.16 237 ARG A N 1
ATOM 1764 C CA . ARG A 1 237 ? -11.191 -24.030 13.224 1.00 38.16 237 ARG A CA 1
ATOM 1765 C C . ARG A 1 237 ? -10.033 -24.993 13.053 1.00 38.16 237 ARG A C 1
ATOM 1767 O O . ARG A 1 237 ? -9.406 -24.933 11.972 1.00 38.16 237 ARG A O 1
#